Protein 5XTU (pdb70)

Structure (mmCIF, N/CA/C/O backbone):
data_5XTU
#
_entry.id   5XTU
#
_cell.length_a   49.182
_cell.length_b   66.461
_cell.length_c   105.468
_cell.angle_alpha   90.000
_cell.angle_beta   90.000
_cell.angle_gamma   90.000
#
_symmetry.space_group_name_H-M   'P 21 21 21'
#
loop_
_entity.id
_entity.type
_entity.pdbx_description
1 polymer 'GDSL-family esterase'
2 non-polymer DI(HYDROXYETHYL)ETHER
3 non-polymer 'CHLORIDE ION'
4 non-polymer 'CACODYLATE ION'
5 non-polymer 'CALCIUM ION'
6 non-polymer 1,2-ETHANEDIOL
7 non-polymer 'PHOSPHATE ION'
8 water water
#
loop_
_atom_site.group_PDB
_atom_site.id
_atom_site.type_symbol
_atom_site.label_atom_id
_atom_site.label_alt_id
_atom_site.label_comp_id
_atom_site.label_asym_id
_atom_site.label_entity_id
_atom_site.label_seq_id
_atom_site.pdbx_PDB_ins_code
_atom_site.Cartn_x
_atom_site.Cartn_y
_atom_site.Cartn_z
_atom_site.occupancy
_atom_site.B_iso_or_equiv
_atom_site.auth_seq_id
_atom_site.auth_comp_id
_atom_site.auth_asym_id
_atom_site.auth_atom_id
_atom_site.pdbx_PDB_model_num
ATOM 1 N N . ALA A 1 33 ? 29.589 51.785 17.881 1.00 46.71 1 ALA A N 1
ATOM 2 C CA . ALA A 1 33 ? 28.468 50.876 17.437 1.00 45.27 1 ALA A CA 1
ATOM 3 C C . ALA A 1 33 ? 27.137 51.682 17.406 1.00 37.87 1 ALA A C 1
ATOM 4 O O . ALA A 1 33 ? 26.842 52.492 18.306 1.00 40.10 1 ALA A O 1
ATOM 6 N N . GLU A 1 34 ? 26.343 51.501 16.357 1.00 26.25 2 GLU A N 1
ATOM 7 C CA . GLU A 1 34 ? 25.058 52.158 16.284 1.00 28.09 2 GLU A CA 1
ATOM 8 C C . GLU A 1 34 ? 24.027 51.221 16.935 1.00 17.76 2 GLU A C 1
ATOM 9 O O . GLU A 1 34 ? 22.968 51.665 17.304 1.00 20.40 2 GLU A O 1
ATOM 15 N N . PHE A 1 35 ? 24.425 49.950 17.087 1.00 15.45 3 PHE A N 1
ATOM 16 C CA . PHE A 1 35 ? 23.520 48.964 17.767 1.00 11.67 3 PHE A CA 1
ATOM 17 C C . PHE A 1 35 ? 24.321 47.939 18.539 1.00 11.41 3 PHE A C 1
ATOM 18 O O . PHE A 1 35 ? 25.467 47.613 18.153 1.00 13.83 3 PHE A O 1
ATOM 26 N N . ASP A 1 36 ? 23.768 47.344 19.560 1.00 10.71 4 ASP A N 1
ATOM 27 C CA . ASP A 1 36 ? 24.450 46.351 20.318 1.00 12.62 4 ASP A CA 1
ATOM 28 C C . ASP A 1 36 ? 23.778 45.011 20.373 1.00 12.38 4 ASP A C 1
ATOM 29 O O . ASP A 1 36 ? 24.276 44.088 20.987 1.00 13.73 4 ASP A O 1
ATOM 34 N N . ARG A 1 37 ? 22.609 44.900 19.713 1.00 10.97 5 ARG A N 1
ATOM 35 C CA . ARG A 1 37 ? 21.857 43.671 19.743 1.00 10.63 5 ARG A CA 1
ATOM 36 C C . ARG A 1 37 ? 21.000 43.591 18.471 1.00 9.28 5 ARG A C 1
ATOM 37 O O . ARG A 1 37 ? 20.755 44.630 17.833 1.00 8.97 5 ARG A O 1
ATOM 45 N N . ILE A 1 38 ? 20.528 42.366 18.169 1.00 7.68 6 ILE A N 1
ATOM 46 C CA . ILE A 1 38 ? 19.743 42.161 16.945 1.00 7.09 6 ILE A CA 1
ATOM 47 C C . ILE A 1 38 ? 18.437 41.505 17.359 1.00 6.66 6 ILE A C 1
ATOM 48 O O . ILE A 1 38 ? 18.424 40.568 18.201 1.00 7.49 6 ILE A O 1
ATOM 53 N N . THR A 1 39 ? 17.345 41.928 16.764 1.00 5.68 7 THR A N 1
ATOM 54 C CA . THR A 1 39 ? 15.996 41.344 16.973 1.00 6.25 7 THR A CA 1
ATOM 55 C C . THR A 1 39 ? 15.616 40.802 15.647 1.00 5.82 7 THR A C 1
ATOM 56 O O . THR A 1 39 ? 15.783 41.487 14.610 1.00 7.02 7 THR A O 1
ATOM 60 N N . ASN A 1 40 ? 15.022 39.585 15.577 1.00 5.38 8 ASN A N 1
ATOM 61 C CA . ASN A 1 40 ? 14.613 38.996 14.293 1.00 4.71 8 ASN A CA 1
ATOM 62 C C . ASN A 1 40 ? 13.147 38.711 14.216 1.00 4.96 8 ASN A C 1
ATOM 63 O O . ASN A 1 40 ? 12.585 38.157 15.222 1.00 5.87 8 ASN A O 1
ATOM 68 N N . PHE A 1 41 ? 12.520 38.951 13.103 1.00 4.09 9 PHE A N 1
ATOM 69 C CA . PHE A 1 41 ? 11.135 38.603 12.826 1.00 4.78 9 PHE A CA 1
ATOM 70 C C . PHE A 1 41 ? 11.063 37.867 11.523 1.00 4.69 9 PHE A C 1
ATOM 71 O O . PHE A 1 41 ? 11.820 38.182 10.571 1.00 4.85 9 PHE A O 1
ATOM 79 N N . GLY A 1 42 ? 10.164 36.897 11.416 1.00 4.88 10 GLY A N 1
ATOM 80 C CA . GLY A 1 42 ? 9.976 36.171 10.171 1.00 5.10 10 GLY A CA 1
ATOM 81 C C . GLY A 1 42 ? 9.549 34.751 10.286 1.00 4.72 10 GLY A C 1
ATOM 82 O O . GLY A 1 42 ? 8.775 34.367 11.163 1.00 5.00 10 GLY A O 1
ATOM 83 N N . ASP A 1 43 ? 10.069 33.910 9.381 1.00 4.28 11 ASP A N 1
ATOM 84 C CA . ASP A 1 43 ? 9.546 32.581 9.058 1.00 4.48 11 ASP A CA 1
ATOM 85 C C . ASP A 1 43 ? 10.649 31.574 9.215 1.00 4.24 11 ASP A C 1
ATOM 86 O O . ASP A 1 43 ? 11.620 31.725 9.938 1.00 3.74 11 ASP A O 1
ATOM 91 N N . SER A 1 44 ? 10.476 30.406 8.585 1.00 5.42 12 SER A N 1
ATOM 92 C CA . SER A 1 44 ? 11.473 29.293 8.653 1.00 5.30 12 SER A CA 1
ATOM 93 C C . SER A 1 44 ? 12.853 29.656 8.153 1.00 5.23 12 SER A C 1
ATOM 94 O O . SER A 1 44 ? 13.768 28.956 8.475 1.00 5.44 12 SER A O 1
ATOM 97 N N . LEU A 1 45 ? 12.972 30.743 7.369 1.00 4.43 13 LEU A N 1
ATOM 98 C CA . LEU A 1 45 ? 14.337 31.134 6.955 1.00 5.05 13 LEU A CA 1
ATOM 99 C C . LEU A 1 45 ? 15.086 31.674 8.132 1.00 5.34 13 LEU A C 1
ATOM 100 O O . LEU A 1 45 ? 16.294 31.673 8.111 1.00 6.04 13 LEU A O 1
ATOM 105 N N . SER A 1 46 ? 14.378 32.247 9.122 1.00 4.20 14 SER A N 1
ATOM 106 C CA . SER A 1 46 ? 14.969 32.900 10.290 1.00 4.39 14 SER A CA 1
ATOM 107 C C . SER A 1 46 ? 14.861 32.185 11.590 1.00 3.90 14 SER A C 1
ATOM 108 O O . SER A 1 46 ? 15.625 32.469 12.518 1.00 4.56 14 SER A O 1
ATOM 111 N N . ASP A 1 47 ? 13.875 31.276 11.704 1.00 4.56 15 ASP A N 1
ATOM 112 C CA . ASP A 1 47 ? 13.529 30.623 13.034 1.00 4.88 15 ASP A CA 1
ATOM 113 C C . ASP A 1 47 ? 14.637 29.738 13.509 1.00 4.73 15 ASP A C 1
ATOM 114 O O . ASP A 1 47 ? 15.251 28.928 12.741 1.00 5.64 15 ASP A O 1
ATOM 119 N N . ILE A 1 48 ? 14.972 29.866 14.790 1.00 4.96 16 ILE A N 1
ATOM 120 C CA . ILE A 1 48 ? 15.965 29.021 15.423 1.00 5.61 16 ILE A CA 1
ATOM 121 C C . ILE A 1 48 ? 15.359 27.947 16.330 1.00 6.53 16 ILE A C 1
ATOM 122 O O . ILE A 1 48 ? 16.096 27.240 17.023 1.00 7.99 16 ILE A O 1
ATOM 127 N N . GLY A 1 49 ? 14.058 27.708 16.230 1.00 5.91 17 GLY A N 1
ATOM 128 C CA . GLY A 1 49 ? 13.425 26.603 16.887 1.00 6.66 17 GLY A CA 1
ATOM 129 C C . GLY A 1 49 ? 12.049 26.803 17.439 1.00 6.68 17 GLY A C 1
ATOM 130 O O . GLY A 1 49 ? 11.586 25.874 18.142 1.00 7.18 17 GLY A O 1
ATOM 131 N N . ASN A 1 50 ? 11.376 27.928 17.255 1.00 6.71 18 ASN A N 1
ATOM 132 C CA . ASN A 1 50 ? 10.024 28.133 17.775 1.00 6.30 18 ASN A CA 1
ATOM 133 C C . ASN A 1 50 ? 9.044 27.124 17.274 1.00 7.25 18 ASN A C 1
ATOM 134 O O . ASN A 1 50 ? 8.304 26.485 18.037 1.00 7.53 18 ASN A O 1
ATOM 139 N N . LYS A 1 51 ? 8.942 26.887 15.972 1.00 5.88 19 LYS A N 1
ATOM 140 C CA . LYS A 1 51 ? 7.970 25.959 15.455 1.00 6.48 19 LYS A CA 1
ATOM 141 C C . LYS A 1 51 ? 8.213 24.587 16.000 1.00 7.17 19 LYS A C 1
ATOM 142 O O . LYS A 1 51 ? 7.303 23.811 16.435 1.00 8.08 19 LYS A O 1
ATOM 148 N N . HIS A 1 52 ? 9.491 24.165 15.961 1.00 6.35 20 HIS A N 1
ATOM 149 C CA . HIS A 1 52 ? 9.896 22.867 16.505 1.00 6.73 20 HIS A CA 1
ATOM 150 C C . HIS A 1 52 ? 9.435 22.761 17.977 1.00 7.19 20 HIS A C 1
ATOM 151 O O . HIS A 1 52 ? 8.820 21.772 18.406 1.00 8.07 20 HIS A O 1
ATOM 158 N N . MET A 1 53 ? 9.916 23.666 18.824 1.00 6.86 21 MET A N 1
ATOM 159 C CA . MET A 1 53 ? 9.722 23.531 20.291 1.00 7.63 21 MET A CA 1
ATOM 160 C C . MET A 1 53 ? 8.271 23.711 20.681 1.00 7.78 21 MET A C 1
ATOM 161 O O . MET A 1 53 ? 7.856 22.945 21.624 1.00 9.23 21 MET A O 1
ATOM 166 N N . ILE A 1 54 ? 7.487 24.449 20.001 1.00 7.05 22 ILE A N 1
ATOM 167 C CA . ILE A 1 54 ? 6.083 24.560 20.345 1.00 7.57 22 ILE A CA 1
ATOM 168 C C . ILE A 1 54 ? 5.402 23.240 19.937 1.00 8.31 22 ILE A C 1
ATOM 169 O O . ILE A 1 54 ? 4.631 22.707 20.786 1.00 8.55 22 ILE A O 1
ATOM 174 N N . THR A 1 55 ? 5.740 22.576 18.856 1.00 7.07 23 THR A N 1
ATOM 175 C CA . THR A 1 55 ? 5.119 21.275 18.533 1.00 7.79 23 THR A CA 1
ATOM 176 C C . THR A 1 55 ? 5.635 20.220 19.485 1.00 7.27 23 THR A C 1
ATOM 177 O O . THR A 1 55 ? 4.837 19.366 19.908 1.00 8.01 23 THR A O 1
ATOM 181 N N . VAL A 1 56 ? 6.873 20.169 19.883 1.00 7.43 24 VAL A N 1
ATOM 182 C CA . VAL A 1 56 ? 7.356 19.220 20.940 1.00 8.19 24 VAL A CA 1
ATOM 183 C C . VAL A 1 56 ? 6.530 19.420 22.213 1.00 8.98 24 VAL A C 1
ATOM 184 O O . VAL A 1 56 ? 6.070 18.409 22.787 1.00 8.85 24 VAL A O 1
ATOM 188 N N . ASP A 1 57 ? 6.384 20.633 22.671 1.00 7.75 25 ASP A N 1
ATOM 189 C CA . ASP A 1 57 ? 5.738 20.866 23.950 1.00 9.30 25 ASP A CA 1
ATOM 190 C C . ASP A 1 57 ? 4.226 20.552 23.841 1.00 8.76 25 ASP A C 1
ATOM 191 O O . ASP A 1 57 ? 3.654 19.987 24.790 1.00 9.44 25 ASP A O 1
ATOM 196 N N . MET A 1 58 ? 3.559 20.854 22.720 1.00 7.06 26 MET A N 1
ATOM 197 C CA . MET A 1 58 ? 2.164 20.477 22.526 1.00 7.37 26 MET A CA 1
ATOM 198 C C . MET A 1 58 ? 2.006 19.008 22.421 1.00 7.74 26 MET A C 1
ATOM 199 O O . MET A 1 58 ? 1.034 18.396 22.957 1.00 7.86 26 MET A O 1
ATOM 204 N N . ASN A 1 59 ? 2.943 18.289 21.797 1.00 7.95 27 ASN A N 1
ATOM 205 C CA . ASN A 1 59 ? 2.883 16.818 21.778 1.00 7.92 27 ASN A CA 1
ATOM 206 C C . ASN A 1 59 ? 3.007 16.300 23.210 1.00 9.17 27 ASN A C 1
ATOM 207 O O . ASN A 1 59 ? 2.229 15.400 23.527 1.00 9.31 27 ASN A O 1
ATOM 212 N N . GLN A 1 60 ? 3.847 16.828 24.044 1.00 9.07 28 GLN A N 1
ATOM 213 C CA . GLN A 1 60 ? 4.004 16.312 25.409 1.00 10.44 28 GLN A CA 1
ATOM 214 C C . GLN A 1 60 ? 2.687 16.618 26.092 1.00 11.01 28 GLN A C 1
ATOM 215 O O . GLN A 1 60 ? 2.167 15.706 26.823 1.00 11.52 28 GLN A O 1
ATOM 221 N N . ALA A 1 61 ? 2.117 17.787 25.946 1.00 8.74 29 ALA A N 1
ATOM 222 C CA . ALA A 1 61 ? 0.913 18.174 26.714 1.00 10.22 29 ALA A CA 1
ATOM 223 C C . ALA A 1 61 ? -0.285 17.409 26.364 1.00 10.44 29 ALA A C 1
ATOM 224 O O . ALA A 1 61 ? -1.191 17.313 27.184 1.00 13.20 29 ALA A O 1
ATOM 226 N N . THR A 1 62 ? -0.354 16.846 25.187 1.00 8.17 30 THR A N 1
ATOM 227 C CA . THR A 1 62 ? -1.499 16.078 24.680 1.00 8.09 30 THR A CA 1
ATOM 228 C C . THR A 1 62 ? -1.136 14.570 24.770 1.00 7.98 30 THR A C 1
ATOM 229 O O . THR A 1 62 ? -1.898 13.777 24.188 1.00 8.56 30 THR A O 1
ATOM 233 N N . SER A 1 63 ? -0.029 14.207 25.373 1.00 8.13 31 SER A N 1
ATOM 234 C CA . SER A 1 63 ? 0.360 12.801 25.488 1.00 9.11 31 SER A CA 1
ATOM 235 C C . SER A 1 63 ? 0.464 12.122 24.146 1.00 9.48 31 SER A C 1
ATOM 236 O O . SER A 1 63 ? -0.096 11.022 23.900 1.00 11.44 31 SER A O 1
ATOM 239 N N . GLY A 1 64 ? 1.141 12.787 23.182 1.00 8.44 32 GLY A N 1
ATOM 240 C CA . GLY A 1 64 ? 1.502 12.169 21.918 1.00 9.87 32 GLY A CA 1
ATOM 241 C C . GLY A 1 64 ? 0.664 12.462 20.744 1.00 9.48 32 GLY A C 1
ATOM 242 O O . GLY A 1 64 ? 0.732 11.624 19.785 1.00 12.04 32 GLY A O 1
ATOM 243 N N . LYS A 1 65 ? -0.160 13.531 20.712 1.00 7.19 33 LYS A N 1
ATOM 244 C CA . LYS A 1 65 ? -1.142 13.686 19.728 1.00 7.38 33 LYS A CA 1
ATOM 245 C C . LYS A 1 65 ? -0.931 14.864 18.791 1.00 7.75 33 LYS A C 1
ATOM 246 O O . LYS A 1 65 ? -1.862 15.276 18.097 1.00 8.05 33 LYS A O 1
ATOM 252 N N . ILE A 1 66 ? 0.321 15.370 18.810 1.00 8.19 34 ILE A N 1
ATOM 253 C CA . ILE A 1 66 ? 0.665 16.504 17.887 1.00 8.26 34 ILE A CA 1
ATOM 254 C C . ILE A 1 66 ? 1.906 16.128 17.112 1.00 8.34 34 ILE A C 1
ATOM 255 O O . ILE A 1 66 ? 2.910 15.683 17.618 1.00 9.48 34 ILE A O 1
ATOM 260 N N . GLY A 1 67 ? 1.839 16.404 15.810 1.00 8.78 35 GLY A N 1
ATOM 261 C CA . GLY A 1 67 ? 3.021 16.142 14.945 1.00 8.52 35 GLY A CA 1
ATOM 262 C C . GLY A 1 67 ? 4.126 17.137 15.176 1.00 8.89 35 GLY A C 1
ATOM 263 O O . GLY A 1 67 ? 3.913 18.299 15.382 1.00 9.73 35 GLY A O 1
ATOM 264 N N . ILE A 1 68 ? 5.327 16.638 15.189 1.00 9.57 36 ILE A N 1
ATOM 265 C CA . ILE A 1 68 ? 6.494 17.465 15.473 1.00 10.69 36 ILE A CA 1
ATOM 266 C C . ILE A 1 68 ? 7.072 18.024 14.205 1.00 10.55 36 ILE A C 1
ATOM 267 O O . ILE A 1 68 ? 7.156 17.320 13.230 1.00 14.66 36 ILE A O 1
ATOM 272 N N . ARG A 1 69 ? 7.296 19.329 14.123 1.00 7.72 37 ARG A N 1
ATOM 273 C CA . ARG A 1 69 ? 7.890 19.956 12.947 1.00 9.69 37 ARG A CA 1
ATOM 274 C C . ARG A 1 69 ? 9.336 20.165 13.174 1.00 8.18 37 ARG A C 1
ATOM 275 O O . ARG A 1 69 ? 9.834 20.323 14.279 1.00 7.89 37 ARG A O 1
ATOM 283 N N . ALA A 1 70 ? 10.068 20.146 12.043 1.00 7.99 38 ALA A N 1
ATOM 284 C CA . ALA A 1 70 ? 11.495 20.269 12.091 1.00 7.88 38 ALA A CA 1
ATOM 285 C C . ALA A 1 70 ? 12.196 19.250 12.944 1.00 7.46 38 ALA A C 1
ATOM 286 O O . ALA A 1 70 ? 13.077 19.542 13.693 1.00 7.84 38 ALA A O 1
ATOM 288 N N . ASP A 1 71 ? 11.748 17.995 12.841 1.00 9.17 39 ASP A N 1
ATOM 289 C CA . ASP A 1 71 ? 12.327 16.871 13.503 1.00 10.20 39 ASP A CA 1
ATOM 290 C C . ASP A 1 71 ? 13.594 16.448 12.813 1.00 10.26 39 ASP A C 1
ATOM 291 O O . ASP A 1 71 ? 13.930 16.953 11.722 1.00 9.72 39 ASP A O 1
ATOM 296 N N . LYS A 1 72 ? 14.364 15.573 13.412 1.00 11.66 40 LYS A N 1
ATOM 297 C CA . LYS A 1 72 ? 15.533 15.012 12.753 1.00 12.01 40 LYS A CA 1
ATOM 298 C C . LYS A 1 72 ? 15.128 14.454 11.430 1.00 10.58 40 LYS A C 1
ATOM 299 O O . LYS A 1 72 ? 14.027 13.939 11.247 1.00 11.79 40 LYS A O 1
ATOM 305 N N . PRO A 1 73 ? 15.964 14.637 10.373 1.00 10.12 41 PRO A N 1
ATOM 306 C CA . PRO A 1 73 ? 17.355 15.063 10.387 1.00 9.87 41 PRO A CA 1
ATOM 307 C C . PRO A 1 73 ? 17.614 16.554 10.239 1.00 8.24 41 PRO A C 1
ATOM 308 O O . PRO A 1 73 ? 18.754 17.003 10.165 1.00 9.55 41 PRO A O 1
ATOM 312 N N . ASN A 1 74 ? 16.541 17.362 10.362 1.00 7.87 42 ASN A N 1
ATOM 313 C CA . ASN A 1 74 ? 16.740 18.797 10.535 1.00 7.35 42 ASN A CA 1
ATOM 314 C C . ASN A 1 74 ? 17.523 19.060 11.768 1.00 7.19 42 ASN A C 1
ATOM 315 O O . ASN A 1 74 ? 17.414 18.297 12.769 1.00 8.35 42 ASN A O 1
ATOM 320 N N . PHE A 1 75 ? 18.363 20.076 11.752 1.00 7.28 43 PHE A N 1
ATOM 321 C CA . PHE A 1 75 ? 19.275 20.353 12.808 1.00 7.79 43 PHE A CA 1
ATOM 322 C C . PHE A 1 75 ? 18.688 21.160 13.935 1.00 7.68 43 PHE A C 1
ATOM 323 O O . PHE A 1 75 ? 18.343 22.335 13.776 1.00 6.56 43 PHE A O 1
ATOM 331 N N A ASP A 1 76 ? 18.511 20.527 15.095 0.70 8.15 44 ASP A N 1
ATOM 332 N N B ASP A 1 76 ? 18.582 20.589 15.142 0.30 7.61 44 ASP A N 1
ATOM 333 C CA A ASP A 1 76 ? 18.193 21.182 16.293 0.70 8.54 44 ASP A CA 1
ATOM 334 C CA B ASP A 1 76 ? 18.176 21.307 16.359 0.30 7.69 44 ASP A CA 1
ATOM 335 C C A ASP A 1 76 ? 17.013 22.124 16.161 0.70 7.29 44 ASP A C 1
ATOM 336 C C B ASP A 1 76 ? 16.951 22.181 16.198 0.30 7.21 44 ASP A C 1
ATOM 337 O O A ASP A 1 76 ? 17.040 23.254 16.642 0.70 7.53 44 ASP A O 1
ATOM 338 O O B ASP A 1 76 ? 16.867 23.317 16.715 0.30 7.24 44 ASP A O 1
ATOM 347 N N . GLY A 1 77 ? 15.967 21.664 15.484 1.00 7.15 45 GLY A N 1
ATOM 348 C CA . GLY A 1 77 ? 14.730 22.433 15.341 1.00 7.32 45 GLY A CA 1
ATOM 349 C C . GLY A 1 77 ? 14.747 23.519 14.302 1.00 7.01 45 GLY A C 1
ATOM 350 O O . GLY A 1 77 ? 13.773 24.238 14.115 1.00 7.52 45 GLY A O 1
ATOM 351 N N . ARG A 1 78 ? 15.861 23.748 13.624 1.00 6.68 46 ARG A N 1
ATOM 352 C CA . ARG A 1 78 ? 15.921 24.630 12.438 1.00 5.54 46 ARG A CA 1
ATOM 353 C C . ARG A 1 78 ? 15.439 23.870 11.202 1.00 5.41 46 ARG A C 1
ATOM 354 O O . ARG A 1 78 ? 15.640 22.672 11.092 1.00 6.43 46 ARG A O 1
ATOM 362 N N . PHE A 1 79 ? 14.845 24.606 10.264 1.00 5.25 47 PHE A N 1
ATOM 363 C CA . PHE A 1 79 ? 14.503 24.092 8.959 1.00 5.43 47 PHE A CA 1
ATOM 364 C C . PHE A 1 79 ? 15.723 24.112 8.030 1.00 4.94 47 PHE A C 1
ATOM 365 O O . PHE A 1 79 ? 15.753 24.783 6.978 1.00 5.36 47 PHE A O 1
ATOM 373 N N . SER A 1 80 ? 16.746 23.351 8.412 1.00 5.02 48 SER A N 1
ATOM 374 C CA . SER A 1 80 ? 18.010 23.287 7.727 1.00 4.91 48 SER A CA 1
ATOM 375 C C . SER A 1 80 ? 18.817 22.201 8.304 1.00 5.49 48 SER A C 1
ATOM 376 O O . SER A 1 80 ? 18.432 21.523 9.272 1.00 6.35 48 SER A O 1
ATOM 379 N N . ASN A 1 81 ? 20.030 21.996 7.801 1.00 5.52 49 ASN A N 1
ATOM 380 C CA . ASN A 1 81 ? 21.033 21.040 8.343 1.00 5.55 49 ASN A CA 1
ATOM 381 C C . ASN A 1 81 ? 22.051 21.661 9.215 1.00 5.48 49 ASN A C 1
ATOM 382 O O . ASN A 1 81 ? 23.014 21.010 9.573 1.00 8.09 49 ASN A O 1
ATOM 387 N N . GLY A 1 82 ? 21.858 22.897 9.640 1.00 5.93 50 GLY A N 1
ATOM 388 C CA . GLY A 1 82 ? 22.758 23.604 10.524 1.00 5.90 50 GLY A CA 1
ATOM 389 C C . GLY A 1 82 ? 22.128 24.933 10.910 1.00 5.93 50 GLY A C 1
ATOM 390 O O . GLY A 1 82 ? 20.953 25.174 10.624 1.00 5.71 50 GLY A O 1
ATOM 391 N N . PRO A 1 83 ? 22.916 25.817 11.468 1.00 6.21 51 PRO A N 1
ATOM 392 C CA . PRO A 1 83 ? 22.441 27.145 11.822 1.00 5.85 51 PRO A CA 1
ATOM 393 C C . PRO A 1 83 ? 21.842 27.841 10.603 1.00 5.31 51 PRO A C 1
ATOM 394 O O . PRO A 1 83 ? 22.233 27.654 9.439 1.00 5.44 51 PRO A O 1
ATOM 398 N N . VAL A 1 84 ? 20.902 28.731 10.913 1.00 5.26 52 VAL A N 1
ATOM 399 C CA . VAL A 1 84 ? 20.299 29.577 9.896 1.00 4.99 52 VAL A CA 1
ATOM 400 C C . VAL A 1 84 ? 20.915 30.951 9.833 1.00 4.31 52 VAL A C 1
ATOM 401 O O . VAL A 1 84 ? 21.735 31.352 10.652 1.00 5.29 52 VAL A O 1
ATOM 405 N N . TRP A 1 85 ? 20.471 31.787 8.874 1.00 4.26 53 TRP A N 1
ATOM 406 C CA . TRP A 1 85 ? 21.265 32.997 8.563 1.00 4.45 53 TRP A CA 1
ATOM 407 C C . TRP A 1 85 ? 21.277 33.969 9.701 1.00 4.73 53 TRP A C 1
ATOM 408 O O . TRP A 1 85 ? 22.210 34.744 9.836 1.00 5.14 53 TRP A O 1
ATOM 419 N N . THR A 1 86 ? 20.210 34.007 10.504 1.00 4.53 54 THR A N 1
ATOM 420 C CA . THR A 1 86 ? 20.169 34.957 11.685 1.00 5.43 54 THR A CA 1
ATOM 421 C C . THR A 1 86 ? 21.227 34.577 12.669 1.00 6.02 54 THR A C 1
ATOM 422 O O . THR A 1 86 ? 21.693 35.467 13.409 1.00 6.00 54 THR A O 1
ATOM 426 N N . GLU A 1 87 ? 21.676 33.328 12.750 1.00 5.55 55 GLU A N 1
ATOM 427 C CA . GLU A 1 87 ? 22.729 32.941 13.695 1.00 5.85 55 GLU A CA 1
ATOM 428 C C . GLU A 1 87 ? 24.071 33.394 13.118 1.00 5.53 55 GLU A C 1
ATOM 429 O O . GLU A 1 87 ? 24.862 34.009 13.800 1.00 6.73 55 GLU A O 1
ATOM 435 N N . TYR A 1 88 ? 24.317 33.083 11.853 1.00 5.54 56 TYR A N 1
ATOM 436 C CA . TYR A 1 88 ? 25.564 33.535 11.241 1.00 5.76 56 TYR A CA 1
ATOM 437 C C . TYR A 1 88 ? 25.639 35.033 11.244 1.00 5.51 56 TYR A C 1
ATOM 438 O O . TYR A 1 88 ? 26.775 35.598 11.354 1.00 6.87 56 TYR A O 1
ATOM 447 N N . LEU A 1 89 ? 24.528 35.719 11.082 1.00 5.59 57 LEU A N 1
ATOM 448 C CA . LEU A 1 89 ? 24.508 37.195 11.017 1.00 5.93 57 LEU A CA 1
ATOM 449 C C . LEU A 1 89 ? 25.050 37.772 12.279 1.00 6.72 57 LEU A C 1
ATOM 450 O O . LEU A 1 89 ? 25.893 38.713 12.239 1.00 7.02 57 LEU A O 1
ATOM 455 N N . ALA A 1 90 ? 24.633 37.247 13.426 1.00 6.79 58 ALA A N 1
ATOM 456 C CA . ALA A 1 90 ? 25.103 37.790 14.721 1.00 7.00 58 ALA A CA 1
ATOM 457 C C . ALA A 1 90 ? 26.608 37.559 14.828 1.00 8.06 58 ALA A C 1
ATOM 458 O O . ALA A 1 90 ? 27.324 38.433 15.304 1.00 8.58 58 ALA A O 1
ATOM 460 N N . GLY A 1 91 ? 27.132 36.445 14.372 1.00 7.99 59 GLY A N 1
ATOM 461 C CA . GLY A 1 91 ? 28.585 36.233 14.391 1.00 8.32 59 GLY A CA 1
ATOM 462 C C . GLY A 1 91 ? 29.292 37.211 13.533 1.00 8.74 59 GLY A C 1
ATOM 463 O O . GLY A 1 91 ? 30.307 37.822 13.937 1.00 10.56 59 GLY A O 1
ATOM 464 N N . PHE A 1 92 ? 28.832 37.415 12.303 1.00 7.68 60 PHE A N 1
ATOM 465 C CA . PHE A 1 92 ? 29.515 38.337 11.414 1.00 8.29 60 PHE A CA 1
ATOM 466 C C . PHE A 1 92 ? 29.444 39.778 11.851 1.00 9.79 60 PHE A C 1
ATOM 467 O O . PHE A 1 92 ? 30.371 40.576 11.463 1.00 12.41 60 PHE A O 1
ATOM 475 N N . LEU A 1 93 ? 28.437 40.165 12.602 1.00 8.67 61 LEU A N 1
ATOM 476 C CA . LEU A 1 93 ? 28.345 41.523 13.139 1.00 8.81 61 LEU A CA 1
ATOM 477 C C . LEU A 1 93 ? 28.867 41.629 14.552 1.00 10.22 61 LEU A C 1
ATOM 478 O O . LEU A 1 93 ? 28.779 42.733 15.123 1.00 10.68 61 LEU A O 1
ATOM 483 N N . ALA A 1 94 ? 29.316 40.533 15.169 1.00 9.38 62 ALA A N 1
ATOM 484 C CA . ALA A 1 94 ? 29.843 40.481 16.515 1.00 11.33 62 ALA A CA 1
ATOM 485 C C . ALA A 1 94 ? 28.850 41.026 17.475 1.00 11.14 62 ALA A C 1
ATOM 486 O O . ALA A 1 94 ? 29.124 41.805 18.405 1.00 13.09 62 ALA A O 1
ATOM 488 N N . LYS A 1 95 ? 27.639 40.503 17.424 1.00 9.98 63 LYS A N 1
ATOM 489 C CA . LYS A 1 95 ? 26.590 40.773 18.371 1.00 9.71 63 LYS A CA 1
ATOM 490 C C . LYS A 1 95 ? 26.121 39.482 19.048 1.00 9.44 63 LYS A C 1
ATOM 491 O O . LYS A 1 95 ? 26.375 38.394 18.537 1.00 10.10 63 LYS A O 1
ATOM 497 N N . PRO A 1 96 ? 25.411 39.577 20.141 1.00 9.24 64 PRO A N 1
ATOM 498 C CA . PRO A 1 96 ? 24.971 38.348 20.764 1.00 9.44 64 PRO A CA 1
ATOM 499 C C . PRO A 1 96 ? 24.131 37.431 19.871 1.00 9.63 64 PRO A C 1
ATOM 500 O O . PRO A 1 96 ? 23.295 37.891 19.085 1.00 8.78 64 PRO A O 1
ATOM 504 N N . ALA A 1 97 ? 24.321 36.162 20.015 1.00 9.03 65 ALA A N 1
ATOM 505 C CA . ALA A 1 97 ? 23.561 35.136 19.296 1.00 8.83 65 ALA A CA 1
ATOM 506 C C . ALA A 1 97 ? 22.134 35.298 19.541 1.00 8.61 65 ALA A C 1
ATOM 507 O O . ALA A 1 97 ? 21.680 35.684 20.625 1.00 9.04 65 ALA A O 1
ATOM 509 N N . PRO A 1 98 ? 21.283 34.933 18.587 1.00 8.16 66 PRO A N 1
ATOM 510 C CA . PRO A 1 98 ? 19.806 34.992 18.793 1.00 7.78 66 PRO A CA 1
ATOM 511 C C . PRO A 1 98 ? 19.359 34.063 19.877 1.00 8.56 66 PRO A C 1
ATOM 512 O O . PRO A 1 98 ? 19.860 32.954 19.992 1.00 9.49 66 PRO A O 1
ATOM 516 N N . VAL A 1 99 ? 18.305 34.472 20.574 1.00 9.18 67 VAL A N 1
ATOM 517 C CA . VAL A 1 99 ? 17.638 33.600 21.567 1.00 11.75 67 VAL A CA 1
ATOM 518 C C . VAL A 1 99 ? 16.198 33.531 21.198 1.00 9.07 67 VAL A C 1
ATOM 519 O O . VAL A 1 99 ? 15.601 34.613 20.881 1.00 8.12 67 VAL A O 1
ATOM 523 N N . ARG A 1 100 ? 15.523 32.380 21.188 1.00 10.65 68 ARG A N 1
ATOM 524 C CA . ARG A 1 100 ? 14.164 32.297 20.808 1.00 11.49 68 ARG A CA 1
ATOM 525 C C . ARG A 1 100 ? 13.236 33.088 21.585 1.00 10.19 68 ARG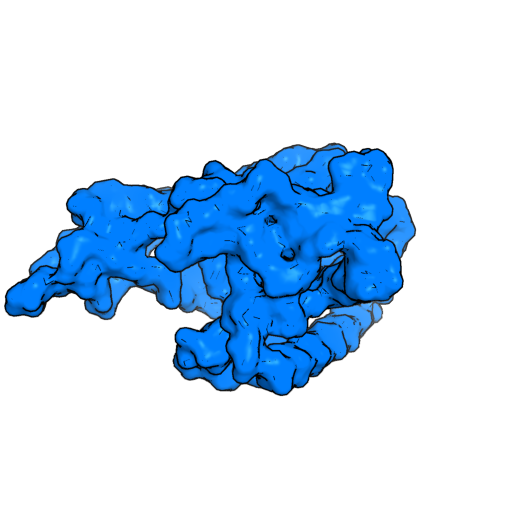 A C 1
ATOM 526 O O . ARG A 1 100 ? 13.378 33.104 22.898 1.00 15.00 68 ARG A O 1
ATOM 534 N N . GLY A 1 101 ? 12.334 33.788 21.033 1.00 10.79 69 GLY A N 1
ATOM 535 C CA . GLY A 1 101 ? 11.284 34.491 21.765 1.00 12.67 69 GLY A CA 1
ATOM 536 C C . GLY A 1 101 ? 9.923 34.207 21.247 1.00 12.70 69 GLY A C 1
ATOM 537 O O . GLY A 1 101 ? 9.724 33.989 20.077 1.00 11.77 69 GLY A O 1
ATOM 538 N N . HIS A 1 102 ? 8.898 34.243 22.161 1.00 12.79 70 HIS A N 1
ATOM 539 C CA . HIS A 1 102 ? 7.560 34.199 21.790 1.00 12.79 70 HIS A CA 1
ATOM 540 C C . HIS A 1 102 ? 6.680 34.733 23.001 1.00 12.43 70 HIS A C 1
ATOM 541 O O . HIS A 1 102 ? 7.205 34.854 24.067 1.00 13.96 70 HIS A O 1
ATOM 548 N N . GLY A 1 103 ? 5.435 34.938 22.673 1.00 12.92 71 GLY A N 1
ATOM 549 C CA . GLY A 1 103 ? 4.455 35.408 23.691 1.00 13.69 71 GLY A CA 1
ATOM 550 C C . GLY A 1 103 ? 3.826 34.246 24.396 1.00 13.83 71 GLY A C 1
ATOM 551 O O . GLY A 1 103 ? 4.203 33.048 24.281 1.00 14.16 71 GLY A O 1
ATOM 552 N N . GLU A 1 104 ? 2.954 34.636 25.325 1.00 13.28 72 GLU A N 1
ATOM 553 C CA . GLU A 1 104 ? 2.194 33.578 26.020 1.00 14.56 72 GLU A CA 1
ATOM 554 C C . GLU A 1 104 ? 1.300 32.831 25.069 1.00 11.25 72 GLU A C 1
ATOM 555 O O . GLU A 1 104 ? 0.693 33.402 24.203 1.00 15.72 72 GLU A O 1
ATOM 561 N N . ILE A 1 105 ? 1.262 31.487 25.246 1.00 12.34 73 ILE A N 1
ATOM 562 C CA . ILE A 1 105 ? 0.372 30.678 24.452 1.00 12.42 73 ILE A CA 1
ATOM 563 C C . ILE A 1 105 ? -0.718 30.096 25.370 1.00 10.56 73 ILE A C 1
ATOM 564 O O . ILE A 1 105 ? -0.336 29.584 26.415 1.00 12.64 73 ILE A O 1
ATOM 569 N N . ASP A 1 106 ? -1.943 30.186 24.942 1.00 12.64 74 ASP A N 1
ATOM 570 C CA . ASP A 1 106 ? -3.020 29.644 25.776 1.00 13.38 74 ASP A CA 1
ATOM 571 C C . ASP A 1 106 ? -4.114 29.201 24.851 1.00 13.73 74 ASP A C 1
ATOM 572 O O . ASP A 1 106 ? -4.680 30.005 24.130 1.00 14.55 74 ASP A O 1
ATOM 577 N N . SER A 1 107 ? -4.383 27.873 24.775 1.00 10.92 75 SER A N 1
ATOM 578 C CA . SER A 1 107 ? -5.362 27.381 23.838 1.00 11.44 75 SER A CA 1
ATOM 579 C C . SER A 1 107 ? -6.085 26.152 24.374 1.00 10.23 75 SER A C 1
ATOM 580 O O . SER A 1 107 ? -5.414 25.375 25.039 1.00 12.29 75 SER A O 1
ATOM 583 N N . GLN A 1 108 ? -7.335 26.001 23.987 1.00 10.73 76 GLN A N 1
ATOM 584 C CA . GLN A 1 108 ? -8.061 24.795 24.195 1.00 11.57 76 GLN A CA 1
ATOM 585 C C . GLN A 1 108 ? -7.897 23.916 22.930 1.00 9.67 76 GLN A C 1
ATOM 586 O O . GLN A 1 108 ? -8.514 24.131 21.895 1.00 10.72 76 GLN A O 1
ATOM 592 N N . VAL A 1 109 ? -7.095 22.878 23.095 1.00 9.32 77 VAL A N 1
ATOM 593 C CA . VAL A 1 109 ? -6.822 21.907 22.057 1.00 9.12 77 VAL A CA 1
ATOM 594 C C . VAL A 1 109 ? -7.970 20.913 21.947 1.00 9.70 77 VAL A C 1
ATOM 595 O O . VAL A 1 109 ? -8.223 20.241 22.979 1.00 12.39 77 VAL A O 1
ATOM 599 N N . VAL A 1 110 ? -8.715 20.882 20.911 1.00 8.87 78 VAL A N 1
ATOM 600 C CA . VAL A 1 110 ? -9.814 19.983 20.768 1.00 9.54 78 VAL A CA 1
ATOM 601 C C . VAL A 1 110 ? -9.541 19.021 19.693 1.00 9.69 78 VAL A C 1
ATOM 602 O O . VAL A 1 110 ? -9.392 19.425 18.497 1.00 10.63 78 VAL A O 1
ATOM 606 N N . LEU A 1 111 ? -9.432 17.746 20.003 1.00 10.27 79 LEU A N 1
ATOM 607 C CA . LEU A 1 111 ? -9.115 16.706 19.050 1.00 9.34 79 LEU A CA 1
ATOM 608 C C . LEU A 1 111 ? -10.292 15.770 18.921 1.00 12.02 79 LEU A C 1
ATOM 609 O O . LEU A 1 111 ? -11.152 15.698 19.849 1.00 13.49 79 LEU A O 1
ATOM 614 N N . LYS A 1 112 ? -10.373 15.012 17.847 1.00 11.97 80 LYS A N 1
ATOM 615 C CA . LYS A 1 112 ? -11.340 13.976 17.696 1.00 13.89 80 LYS A CA 1
ATOM 616 C C . LYS A 1 112 ? -10.667 12.694 17.469 1.00 15.42 80 LYS A C 1
ATOM 617 O O . LYS A 1 112 ? -9.696 12.596 16.698 1.00 15.49 80 LYS A O 1
ATOM 623 N N . ASP A 1 113 ? -11.119 11.635 18.177 1.00 20.86 81 ASP A N 1
ATOM 624 C CA . ASP A 1 113 ? -10.592 10.273 17.953 1.00 25.65 81 ASP A CA 1
ATOM 625 C C . ASP A 1 113 ? -11.218 9.658 16.690 1.00 27.94 81 ASP A C 1
ATOM 626 O O . ASP A 1 113 ? -12.060 10.244 15.996 1.00 25.88 81 ASP A O 1
ATOM 631 N N . GLN A 1 114 ? -10.842 8.398 16.481 1.00 37.96 82 GLN A N 1
ATOM 632 C CA . GLN A 1 114 ? -11.365 7.574 15.418 1.00 41.55 82 GLN A CA 1
ATOM 633 C C . GLN A 1 114 ? -12.884 7.591 15.347 1.00 44.30 82 GLN A C 1
ATOM 634 O O . GLN A 1 114 ? -13.452 7.942 14.319 1.00 37.24 82 GLN A O 1
ATOM 640 N N . ALA A 1 115 ? -13.519 7.330 16.487 1.00 37.94 83 ALA A N 1
ATOM 641 C CA . ALA A 1 115 ? -14.968 7.197 16.584 1.00 36.97 83 ALA A CA 1
ATOM 642 C C . ALA A 1 115 ? -15.720 8.514 16.586 1.00 40.46 83 ALA A C 1
ATOM 643 O O . ALA A 1 115 ? -16.932 8.499 16.837 1.00 45.21 83 ALA A O 1
ATOM 645 N N . GLY A 1 116 ? -15.023 9.652 16.348 1.00 29.15 84 GLY A N 1
ATOM 646 C CA . GLY A 1 116 ? -15.589 10.991 16.357 1.00 31.87 84 GLY A CA 1
ATOM 647 C C . GLY A 1 116 ? -15.711 11.659 17.739 1.00 28.67 84 GLY A C 1
ATOM 648 O O . GLY A 1 116 ? -16.245 12.756 17.810 1.00 31.15 84 GLY A O 1
ATOM 649 N N . LYS A 1 117 ? -15.223 10.995 18.809 1.00 28.28 85 LYS A N 1
ATOM 650 C CA . LYS A 1 117 ? -15.374 11.550 20.184 1.00 26.28 85 LYS A CA 1
ATOM 651 C C . LYS A 1 117 ? -14.364 12.640 20.402 1.00 20.18 85 LYS A C 1
ATOM 652 O O . LYS A 1 117 ? -13.205 12.491 19.983 1.00 21.98 85 LYS A O 1
ATOM 658 N N . GLN A 1 118 ? -14.752 13.728 20.987 1.00 18.91 86 GLN A N 1
ATOM 659 C CA . GLN A 1 118 ? -13.902 14.839 21.281 1.00 16.97 86 GLN A CA 1
ATOM 660 C C . GLN A 1 118 ? -13.094 14.581 22.535 1.00 15.09 86 GLN A C 1
ATOM 661 O O . GLN A 1 118 ? -13.593 14.016 23.556 1.00 17.42 86 GLN A O 1
ATOM 667 N N . ILE A 1 119 ? -11.854 14.932 22.501 1.00 12.67 87 ILE A N 1
ATOM 668 C CA . ILE A 1 119 ? -11.015 14.996 23.651 1.00 13.48 87 ILE A CA 1
ATOM 669 C C . ILE A 1 119 ? -10.376 16.352 23.670 1.00 12.12 87 ILE A C 1
ATOM 670 O O . ILE A 1 119 ? -10.137 17.004 22.600 1.00 14.90 87 ILE A O 1
ATOM 675 N N A THR A 1 120 ? -10.053 16.855 24.837 0.70 10.07 88 THR A N 1
ATOM 676 N N B THR A 1 120 ? -10.031 16.829 24.845 0.30 10.21 88 THR A N 1
ATOM 677 C CA A THR A 1 120 ? -9.582 18.214 24.980 0.70 10.30 88 THR A CA 1
ATOM 678 C CA B THR A 1 120 ? -9.516 18.170 24.964 0.30 9.38 88 THR A CA 1
ATOM 679 C C A THR A 1 120 ? -8.463 18.362 25.948 0.70 9.42 88 THR A C 1
ATOM 680 C C B THR A 1 120 ? -8.374 18.254 25.914 0.30 9.05 88 THR A C 1
ATOM 681 O O A THR A 1 120 ? -8.409 17.694 26.992 0.70 9.12 88 THR A O 1
ATOM 682 O O B THR A 1 120 ? -8.238 17.409 26.842 0.30 8.72 88 THR A O 1
ATOM 689 N N . TYR A 1 121 ? -7.488 19.226 25.659 1.00 8.50 89 TYR A N 1
ATOM 690 C CA . TYR A 1 121 ? -6.426 19.573 26.547 1.00 8.96 89 TYR A CA 1
ATOM 691 C C . TYR A 1 121 ? -6.264 21.057 26.637 1.00 10.93 89 TYR A C 1
ATOM 692 O O . TYR A 1 121 ? -6.259 21.744 25.550 1.00 10.16 89 TYR A O 1
ATOM 701 N N . HIS A 1 122 ? -6.121 21.645 27.802 1.00 11.55 90 HIS A N 1
ATOM 702 C CA . HIS A 1 122 ? -5.833 23.085 27.881 1.00 13.07 90 HIS A CA 1
ATOM 703 C C . HIS A 1 122 ? -4.343 23.259 27.821 1.00 13.46 90 HIS A C 1
ATOM 704 O O . HIS A 1 122 ? -3.595 22.906 28.693 1.00 14.85 90 HIS A O 1
ATOM 711 N N . TYR A 1 123 ? -3.852 23.799 26.688 1.00 11.59 91 TYR A N 1
ATOM 712 C CA . TYR A 1 123 ? -2.445 23.993 26.466 1.00 11.28 91 TYR A CA 1
ATOM 713 C C . TYR A 1 123 ? -2.080 25.422 26.932 1.00 9.35 91 TYR A C 1
ATOM 714 O O . TYR A 1 123 ? -2.735 26.377 26.545 1.00 10.59 91 TYR A O 1
ATOM 723 N N . HIS A 1 124 ? -1.003 25.490 27.684 1.00 11.39 92 HIS A N 1
ATOM 724 C CA . HIS A 1 124 ? -0.380 26.774 28.071 1.00 12.32 92 HIS A CA 1
ATOM 725 C C . HIS A 1 124 ? 1.098 26.698 28.065 1.00 11.88 92 HIS A C 1
ATOM 726 O O . HIS A 1 124 ? 1.740 25.728 28.514 1.00 14.43 92 HIS A O 1
ATOM 733 N N . HIS A 1 125 ? 1.676 27.853 27.608 1.00 12.25 93 HIS A N 1
ATOM 734 C CA . HIS A 1 125 ? 3.084 28.117 27.770 1.00 13.33 93 HIS A CA 1
ATOM 735 C C . HIS A 1 125 ? 3.283 29.576 28.050 1.00 11.47 93 HIS A C 1
ATOM 736 O O . HIS A 1 125 ? 2.721 30.433 27.490 1.00 12.73 93 HIS A O 1
ATOM 743 N N . ASN A 1 126 ? 4.099 29.806 29.074 1.00 15.78 94 ASN A N 1
ATOM 744 C CA . ASN A 1 126 ? 4.436 31.167 29.431 1.00 18.75 94 ASN A CA 1
ATOM 745 C C . ASN A 1 126 ? 5.212 31.862 28.286 1.00 17.18 94 ASN A C 1
ATOM 746 O O . ASN A 1 126 ? 5.835 31.189 27.439 1.00 16.80 94 ASN A O 1
ATOM 751 N N . ALA A 1 127 ? 5.138 33.162 28.295 1.00 16.44 95 ALA A N 1
ATOM 752 C CA . ALA A 1 127 ? 5.935 33.994 27.361 1.00 16.94 95 ALA A CA 1
ATOM 753 C C . ALA A 1 127 ? 7.382 33.657 27.541 1.00 18.93 95 ALA A C 1
ATOM 754 O O . ALA A 1 127 ? 7.927 33.264 28.580 1.00 17.81 95 ALA A O 1
ATOM 756 N N . LEU A 1 128 ? 8.092 33.712 26.412 1.00 16.93 96 LEU A N 1
ATOM 757 C CA . LEU A 1 128 ? 9.518 33.278 26.427 1.00 19.27 96 LEU A CA 1
ATOM 758 C C . LEU A 1 128 ? 10.317 34.487 25.996 1.00 22.26 96 LEU A C 1
ATOM 759 O O . LEU A 1 128 ? 10.224 34.992 24.808 1.00 17.58 96 LEU A O 1
ATOM 764 N N . PRO A 1 129 ? 11.113 34.985 26.970 1.00 25.63 97 PRO A N 1
ATOM 765 C CA . PRO A 1 129 ? 11.891 36.130 26.637 1.00 21.65 97 PRO A CA 1
ATOM 766 C C . PRO A 1 129 ? 12.956 35.721 25.566 1.00 20.57 97 PRO A C 1
ATOM 767 O O . PRO A 1 129 ? 13.621 34.633 25.662 0.70 18.13 97 PRO A O 1
ATOM 771 N N . GLY A 1 130 ? 13.022 36.567 24.534 1.00 13.20 98 GLY A N 1
ATOM 772 C CA . GLY A 1 130 ? 14.133 36.406 23.642 1.00 11.82 98 GLY A CA 1
ATOM 773 C C . GLY A 1 130 ? 14.104 37.512 22.602 1.00 9.92 98 GLY A C 1
ATOM 774 O O . GLY A 1 130 ? 13.354 38.477 22.646 1.00 10.65 98 GLY A O 1
ATOM 775 N N . THR A 1 131 ? 14.935 37.248 21.574 1.00 9.36 99 THR A N 1
ATOM 776 C CA . THR A 1 131 ? 15.237 38.211 20.543 1.00 7.80 99 THR A CA 1
ATOM 777 C C . THR A 1 131 ? 14.877 37.738 19.115 1.00 7.27 99 THR A C 1
ATOM 778 O O . THR A 1 131 ? 14.782 38.617 18.265 1.00 6.83 99 THR A O 1
ATOM 782 N N . ASN A 1 132 ? 14.750 36.425 18.904 1.00 6.72 100 ASN A N 1
ATOM 783 C CA . ASN A 1 132 ? 14.384 35.908 17.627 1.00 6.11 100 ASN A CA 1
ATOM 784 C C . ASN A 1 132 ? 12.993 35.353 17.680 1.00 6.13 100 ASN A C 1
ATOM 785 O O . ASN A 1 132 ? 12.759 34.254 18.195 1.00 6.59 100 ASN A O 1
ATOM 790 N N . TRP A 1 133 ? 12.072 36.145 17.185 1.00 5.11 101 TRP A N 1
ATOM 791 C CA . TRP A 1 133 ? 10.645 35.866 17.280 1.00 6.35 101 TRP A CA 1
ATOM 792 C C . TRP A 1 133 ? 10.089 35.138 16.105 1.00 6.41 101 TRP A C 1
ATOM 793 O O . TRP A 1 133 ? 8.905 34.779 15.990 1.00 7.11 101 TRP A O 1
ATOM 804 N N . ALA A 1 134 ? 10.980 34.837 15.123 1.00 5.84 102 ALA A N 1
ATOM 805 C CA . ALA A 1 134 ? 10.518 34.167 13.926 1.00 5.91 102 ALA A CA 1
ATOM 806 C C . ALA A 1 134 ? 9.981 32.740 14.230 1.00 5.44 102 ALA A C 1
ATOM 807 O O . ALA A 1 134 ? 10.448 32.085 15.188 1.00 6.02 102 ALA A O 1
ATOM 809 N N . VAL A 1 135 ? 9.090 32.300 13.366 1.00 5.38 103 VAL A N 1
ATOM 810 C CA . VAL A 1 135 ? 8.439 30.987 13.439 1.00 5.96 103 VAL A CA 1
ATOM 811 C C . VAL A 1 135 ? 8.170 30.410 12.100 1.00 5.10 103 VAL A C 1
ATOM 812 O O . VAL A 1 135 ? 7.592 31.108 11.272 1.00 5.25 103 VAL A O 1
ATOM 816 N N . GLY A 1 136 ? 8.533 29.176 11.879 1.00 5.52 104 GLY A N 1
ATOM 817 C CA . GLY A 1 136 ? 8.165 28.565 10.641 1.00 5.71 104 GLY A CA 1
ATOM 818 C C . GLY A 1 136 ? 6.721 28.676 10.315 1.00 6.01 104 GLY A C 1
ATOM 819 O O . GLY A 1 136 ? 5.881 28.393 11.176 1.00 6.04 104 GLY A O 1
ATOM 820 N N . GLY A 1 137 ? 6.400 28.953 9.057 1.00 6.17 105 GLY A N 1
ATOM 821 C CA . GLY A 1 137 ? 5.035 29.105 8.598 1.00 6.84 105 GLY A CA 1
ATOM 822 C C . GLY A 1 137 ? 4.522 30.521 8.578 1.00 6.70 105 GLY A C 1
ATOM 823 O O . GLY A 1 137 ? 3.486 30.781 7.928 1.00 6.81 105 GLY A O 1
ATOM 824 N N . ALA A 1 138 ? 5.165 31.468 9.287 1.00 6.00 106 ALA A N 1
ATOM 825 C CA . ALA A 1 138 ? 4.607 32.804 9.430 1.00 5.47 106 ALA A CA 1
ATOM 826 C C . ALA A 1 138 ? 4.505 33.565 8.133 1.00 5.41 106 ALA A C 1
ATOM 827 O O . ALA A 1 138 ? 5.425 33.541 7.293 1.00 5.07 106 ALA A O 1
ATOM 829 N N A MET A 1 139 ? 3.318 34.158 7.865 0.30 4.93 107 MET A N 1
ATOM 830 N N B MET A 1 139 ? 3.400 34.316 8.005 0.70 5.17 107 MET A N 1
ATOM 831 C CA A MET A 1 139 ? 3.058 35.174 6.800 0.30 4.96 107 MET A CA 1
ATOM 832 C CA B MET A 1 139 ? 3.189 35.158 6.853 0.70 5.88 107 MET A CA 1
ATOM 833 C C A MET A 1 139 ? 3.323 36.604 7.300 0.30 5.05 107 MET A C 1
ATOM 834 C C B MET A 1 139 ? 3.316 36.633 7.305 0.70 5.56 107 MET A C 1
ATOM 835 O O A MET A 1 139 ? 3.289 36.875 8.497 0.30 5.16 107 MET A O 1
ATOM 836 O O B MET A 1 139 ? 3.166 36.972 8.437 0.70 5.87 107 MET A O 1
ATOM 845 N N . SER A 1 140 ? 3.592 37.504 6.345 1.00 5.28 108 SER A N 1
ATOM 846 C CA . SER A 1 140 ? 3.539 38.908 6.579 1.00 5.17 108 SER A CA 1
ATOM 847 C C . SER A 1 140 ? 2.073 39.268 6.925 1.00 5.16 108 SER A C 1
ATOM 848 O O . SER A 1 140 ? 1.196 38.790 6.230 1.00 5.92 108 SER A O 1
ATOM 851 N N . GLY A 1 141 ? 1.907 40.111 7.923 1.00 5.52 109 GLY A N 1
ATOM 852 C CA . GLY A 1 141 ? 0.551 40.475 8.394 1.00 6.80 109 GLY A CA 1
ATOM 853 C C . GLY A 1 141 ? 0.416 40.085 9.844 1.00 6.66 109 GLY A C 1
ATOM 854 O O . GLY A 1 141 ? 1.261 39.562 10.513 1.00 7.58 109 GLY A O 1
ATOM 855 N N . LEU A 1 142 ? -0.779 40.458 10.350 1.00 7.85 110 LEU A N 1
ATOM 856 C CA . LEU A 1 142 ? -1.132 40.175 11.738 1.00 8.12 110 LEU A CA 1
ATOM 857 C C . LEU A 1 142 ? -1.845 38.830 11.952 1.00 8.00 110 LEU A C 1
ATOM 858 O O . LEU A 1 142 ? -2.110 38.134 10.980 1.00 9.27 110 LEU A O 1
ATOM 863 N N . GLY A 1 143 ? -2.080 38.550 13.213 1.00 8.93 111 GLY A N 1
ATOM 864 C CA . GLY A 1 143 ? -2.908 37.358 13.569 1.00 10.14 111 GLY A CA 1
ATOM 865 C C . GLY A 1 143 ? -2.097 36.100 13.746 1.00 9.78 111 GLY A C 1
ATOM 866 O O . GLY A 1 143 ? -0.883 36.020 13.479 1.00 8.82 111 GLY A O 1
ATOM 867 N N . ASN A 1 144 ? -2.773 35.084 14.233 1.00 9.02 112 ASN A N 1
ATOM 868 C CA . ASN A 1 144 ? -2.247 33.756 14.339 1.00 8.82 112 ASN A CA 1
ATOM 869 C C . ASN A 1 144 ? -2.554 32.975 13.106 1.00 8.02 112 ASN A C 1
ATOM 870 O O . ASN A 1 144 ? -3.371 33.374 12.272 1.00 10.63 112 ASN A O 1
ATOM 875 N N . PHE A 1 145 ? -1.944 31.793 12.960 1.00 7.24 113 PHE A N 1
ATOM 876 C CA . PHE A 1 145 ? -2.161 30.927 11.825 1.00 7.69 113 PHE A CA 1
ATOM 877 C C . PHE A 1 145 ? -2.122 29.472 12.262 1.00 7.76 113 PHE A C 1
ATOM 878 O O . PHE A 1 145 ? -1.568 29.158 13.338 1.00 8.43 113 PHE A O 1
ATOM 886 N N . LEU A 1 146 ? -2.685 28.660 11.448 1.00 8.83 114 LEU A N 1
ATOM 887 C CA . LEU A 1 146 ? -2.810 27.247 11.629 1.00 9.11 114 LEU A CA 1
ATOM 888 C C . LEU A 1 146 ? -1.836 26.495 10.785 1.00 9.38 114 LEU A C 1
ATOM 889 O O . LEU A 1 146 ? -2.010 26.449 9.544 1.00 9.62 114 LEU A O 1
ATOM 894 N N . ASP A 1 147 ? -0.845 25.814 11.306 1.00 8.00 115 ASP A N 1
ATOM 895 C CA . ASP A 1 147 ? 0.101 25.011 10.617 1.00 7.92 115 ASP A CA 1
ATOM 896 C C . ASP A 1 147 ? 0.806 24.003 11.528 1.00 9.77 115 ASP A C 1
ATOM 897 O O . ASP A 1 147 ? 1.963 23.748 11.469 1.00 9.67 115 ASP A O 1
ATOM 902 N N . ILE A 1 148 ? -0.083 23.355 12.302 1.00 7.92 116 ILE A N 1
ATOM 903 C CA . ILE A 1 148 ? 0.263 22.258 13.196 1.00 8.91 116 ILE A CA 1
ATOM 904 C C . ILE A 1 148 ? -0.796 21.161 12.987 1.00 8.82 116 ILE A C 1
ATOM 905 O O . ILE A 1 148 ? -1.938 21.538 12.890 1.00 10.71 116 ILE A O 1
ATOM 910 N N . ASP A 1 149 ? -0.355 19.965 13.003 1.00 10.19 117 ASP A N 1
ATOM 911 C CA . ASP A 1 149 ? -1.160 18.798 12.707 1.00 11.63 117 ASP A CA 1
ATOM 912 C C . ASP A 1 149 ? -1.294 17.931 13.977 1.00 9.89 117 ASP A C 1
ATOM 913 O O . ASP A 1 149 ? -0.388 17.840 14.766 1.00 9.33 117 ASP A O 1
ATOM 918 N N . ALA A 1 150 ? -2.452 17.283 14.087 1.00 10.20 118 ALA A N 1
ATOM 919 C CA . ALA A 1 150 ? -2.596 16.200 15.061 1.00 10.26 118 ALA A CA 1
ATOM 920 C C . ALA A 1 150 ? -1.806 14.999 14.671 1.00 10.53 118 ALA A C 1
ATOM 921 O O . ALA A 1 150 ? -1.265 14.904 13.478 1.00 12.69 118 ALA A O 1
ATOM 923 N N . ALA A 1 151 ? -1.632 14.065 15.552 1.00 8.87 119 ALA A N 1
ATOM 924 C CA . ALA A 1 151 ? -0.889 12.843 15.318 1.00 9.99 119 ALA A CA 1
ATOM 925 C C . ALA A 1 151 ? -1.616 11.673 16.026 1.00 9.74 119 ALA A C 1
ATOM 926 O O . ALA A 1 151 ? -2.634 11.853 16.715 1.00 10.46 119 ALA A O 1
ATOM 928 N N . ASN A 1 152 ? -1.035 10.485 15.881 1.00 10.64 120 ASN A N 1
ATOM 929 C CA . ASN A 1 152 ? -1.564 9.281 16.519 1.00 11.44 120 ASN A CA 1
ATOM 930 C C . ASN A 1 152 ? -2.969 8.945 16.180 1.00 12.82 120 ASN A C 1
ATOM 931 O O . ASN A 1 152 ? -3.670 8.406 16.985 1.00 15.93 120 ASN A O 1
ATOM 936 N N . GLY A 1 153 ? -3.428 9.309 15.003 1.00 11.66 121 GLY A N 1
ATOM 937 C CA . GLY A 1 153 ? -4.753 8.984 14.497 1.00 13.06 121 GLY A CA 1
ATOM 938 C C . GLY A 1 153 ? -5.827 9.960 14.855 1.00 12.67 121 GLY A C 1
ATOM 939 O O . GLY A 1 153 ? -6.953 9.782 14.436 1.00 15.50 121 GLY A O 1
ATOM 940 N N . PHE A 1 154 ? -5.517 11.006 15.614 1.00 10.91 122 PHE A N 1
ATOM 941 C CA . PHE A 1 154 ? -6.467 12.002 15.927 1.00 10.33 122 PHE A CA 1
ATOM 942 C C . PHE A 1 154 ? -6.591 13.037 14.825 1.00 11.30 122 PHE A C 1
ATOM 943 O O . PHE A 1 154 ? -5.627 13.235 14.053 1.00 12.47 122 PHE A O 1
ATOM 951 N N . THR A 1 155 ? -7.704 13.684 14.762 1.00 12.02 123 THR A N 1
ATOM 952 C CA . THR A 1 155 ? -7.883 14.833 13.924 1.00 12.25 123 THR A CA 1
ATOM 953 C C . THR A 1 155 ? -8.081 16.018 14.794 1.00 12.55 123 THR A C 1
ATOM 954 O O . THR A 1 155 ? -8.451 15.867 15.970 1.00 13.22 123 THR A O 1
ATOM 958 N N . ALA A 1 156 ? -7.677 17.199 14.380 1.00 12.32 124 ALA A N 1
ATOM 959 C CA . ALA A 1 156 ? -7.802 18.403 15.164 1.00 13.34 124 ALA A CA 1
ATOM 960 C C . ALA A 1 156 ? -9.019 19.170 14.837 1.00 14.79 124 ALA A C 1
ATOM 961 O O . ALA A 1 156 ? -9.241 19.491 13.618 1.00 19.93 124 ALA A O 1
ATOM 963 N N . LYS A 1 157 ? -9.888 19.506 15.751 1.00 11.70 125 LYS A N 1
ATOM 964 C CA . LYS A 1 157 ? -11.034 20.366 15.498 1.00 14.43 125 LYS A CA 1
ATOM 965 C C . LYS A 1 157 ? -10.704 21.805 15.683 1.00 13.16 125 LYS A C 1
ATOM 966 O O . LYS A 1 157 ? -11.132 22.621 14.847 1.00 13.08 125 LYS A O 1
ATOM 972 N N . SER A 1 158 ? -10.027 22.173 16.763 1.00 11.20 126 SER A N 1
ATOM 973 C CA . SER A 1 158 ? -9.675 23.549 17.036 1.00 10.85 126 SER A CA 1
ATOM 974 C C . SER A 1 158 ? -8.579 23.629 18.052 1.00 10.11 126 SER A C 1
ATOM 975 O O . SER A 1 158 ? -8.159 22.659 18.646 1.00 9.97 126 SER A O 1
ATOM 978 N N . GLY A 1 159 ? -8.069 24.823 18.205 1.00 10.01 127 GLY A N 1
ATOM 979 C CA . GLY A 1 159 ? -7.082 25.103 19.158 1.00 9.57 127 GLY A CA 1
ATOM 980 C C . GLY A 1 159 ? -5.608 24.953 18.813 1.00 9.53 127 GLY A C 1
ATOM 981 O O . GLY A 1 159 ? -4.726 25.156 19.677 1.00 9.91 127 GLY A O 1
ATOM 982 N N . LEU A 1 160 ? -5.355 24.644 17.530 1.00 9.72 128 LEU A N 1
ATOM 983 C CA . LEU A 1 160 ? -3.917 24.480 17.106 1.00 9.29 128 LEU A CA 1
ATOM 984 C C . LEU A 1 160 ? -3.394 25.744 16.444 1.00 9.17 128 LEU A C 1
ATOM 985 O O . LEU A 1 160 ? -2.200 25.744 16.094 1.00 9.73 128 LEU A O 1
ATOM 990 N N . ASP A 1 161 ? -4.208 26.760 16.307 1.00 9.49 129 ASP A N 1
ATOM 991 C CA . ASP A 1 161 ? -3.790 28.032 15.670 1.00 10.26 129 ASP A CA 1
ATOM 992 C C . ASP A 1 161 ? -3.011 28.903 16.645 1.00 8.10 129 ASP A C 1
ATOM 993 O O . ASP A 1 161 ? -3.450 30.022 16.910 1.00 10.56 129 ASP A O 1
ATOM 998 N N . VAL A 1 162 ? -1.910 28.418 17.167 1.00 9.31 130 VAL A N 1
ATOM 999 C CA . VAL A 1 162 ? -1.165 29.069 18.258 1.00 10.02 130 VAL A CA 1
ATOM 1000 C C . VAL A 1 162 ? 0.100 29.806 17.738 1.00 9.35 130 VAL A C 1
ATOM 1001 O O . VAL A 1 162 ? 0.764 30.468 18.512 1.00 10.56 130 VAL A O 1
ATOM 1005 N N . LEU A 1 163 ? 0.386 29.646 16.452 1.00 9.12 131 LEU A N 1
ATOM 1006 C CA . LEU A 1 163 ? 1.576 30.250 15.844 1.00 8.76 131 LEU A CA 1
ATOM 1007 C C . LEU A 1 163 ? 1.205 31.641 15.345 1.00 8.35 131 LEU A C 1
ATOM 1008 O O . LEU A 1 163 ? 0.115 31.985 15.016 1.00 9.49 131 LEU A O 1
ATOM 1013 N N . THR A 1 164 ? 2.203 32.519 15.279 1.00 8.11 132 THR A N 1
ATOM 1014 C CA . THR A 1 164 ? 2.003 33.931 15.042 1.00 8.05 132 THR A CA 1
ATOM 1015 C C . THR A 1 164 ? 2.612 34.461 13.711 1.00 6.94 132 THR A C 1
ATOM 1016 O O . THR A 1 164 ? 3.840 34.119 13.417 1.00 6.53 132 THR A O 1
ATOM 1020 N N . ASN A 1 165 ? 1.853 35.145 12.931 1.00 6.11 133 ASN A N 1
ATOM 1021 C CA . ASN A 1 165 ? 2.326 35.786 11.716 1.00 6.29 133 ASN A CA 1
ATOM 1022 C C . ASN A 1 165 ? 3.357 36.838 12.082 1.00 6.28 133 ASN A C 1
ATOM 1023 O O . ASN A 1 165 ? 3.566 37.208 13.227 1.00 6.60 133 ASN A O 1
ATOM 1028 N N . THR A 1 166 ? 4.129 37.262 11.069 1.00 5.36 134 THR A N 1
ATOM 1029 C CA . THR A 1 166 ? 5.265 38.126 11.329 1.00 5.64 134 THR A CA 1
ATOM 1030 C C . THR A 1 166 ? 4.898 39.441 12.008 1.00 5.34 134 THR A C 1
ATOM 1031 O O . THR A 1 166 ? 5.559 39.896 12.934 1.00 6.03 134 THR A O 1
ATOM 1035 N N . GLY A 1 167 ? 3.814 40.005 11.558 1.00 5.83 135 GLY A N 1
ATOM 1036 C CA . GLY A 1 167 ? 3.313 41.263 12.189 1.00 7.09 135 GLY A CA 1
ATOM 1037 C C . GLY A 1 167 ? 2.812 41.001 13.595 1.00 7.11 135 GLY A C 1
ATOM 1038 O O . GLY A 1 167 ? 2.872 41.877 14.473 1.00 8.09 135 GLY A O 1
ATOM 1039 N N . GLN A 1 168 ? 2.274 39.815 13.841 1.00 6.90 136 GLN A N 1
ATOM 1040 C CA . GLN A 1 168 ? 1.826 39.422 15.175 1.00 7.03 136 GLN A CA 1
ATOM 1041 C C . GLN A 1 168 ? 3.013 39.269 16.093 1.00 6.86 136 GLN A C 1
ATOM 1042 O O . GLN A 1 168 ? 2.987 39.590 17.300 1.00 6.95 136 GLN A O 1
ATOM 1048 N N . GLN A 1 169 ? 4.134 38.690 15.591 1.00 5.86 137 GLN A N 1
ATOM 1049 C CA . GLN A 1 169 ? 5.340 38.646 16.341 1.00 5.50 137 GLN A CA 1
ATOM 1050 C C . GLN A 1 169 ? 5.769 40.015 16.827 1.00 6.06 137 GLN A C 1
ATOM 1051 O O . GLN A 1 169 ? 6.219 40.176 17.962 1.00 6.76 137 GLN A O 1
ATOM 1057 N N . ILE A 1 170 ? 5.681 40.983 15.909 1.00 5.82 138 ILE A N 1
ATOM 1058 C CA . ILE A 1 170 ? 6.102 42.385 16.232 1.00 6.62 138 ILE A CA 1
ATOM 1059 C C . ILE A 1 170 ? 5.179 42.921 17.413 1.00 6.77 138 ILE A C 1
ATOM 1060 O O . ILE A 1 170 ? 5.63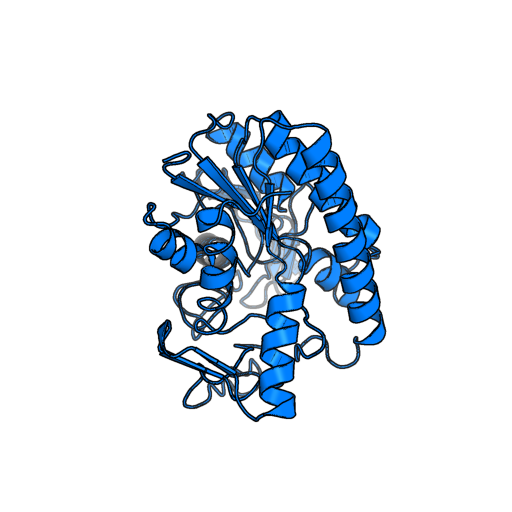0 43.503 18.368 1.00 7.20 138 ILE A O 1
ATOM 1065 N N . LYS A 1 171 ? 3.898 42.708 17.208 1.00 6.96 139 LYS A N 1
ATOM 1066 C CA . LYS A 1 171 ? 2.889 43.148 18.191 1.00 8.50 139 LYS A CA 1
ATOM 1067 C C . LYS A 1 171 ? 3.198 42.524 19.518 1.00 8.42 139 LYS A C 1
ATOM 1068 O O . LYS A 1 171 ? 3.238 43.238 20.572 1.00 9.43 139 LYS A O 1
ATOM 1074 N N . LEU A 1 172 ? 3.489 41.235 19.597 1.00 8.02 140 LEU A N 1
ATOM 1075 C CA . LEU A 1 172 ? 3.823 40.569 20.803 1.00 8.88 140 LEU A CA 1
ATOM 1076 C C . LEU A 1 172 ? 5.088 40.936 21.385 1.00 8.92 140 LEU A C 1
ATOM 1077 O O . LEU A 1 172 ? 5.284 41.059 22.663 1.00 9.84 140 LEU A O 1
ATOM 1082 N N . ARG A 1 173 ? 6.132 41.233 20.577 1.00 8.67 141 ARG A N 1
ATOM 1083 C CA . ARG A 1 173 ? 7.357 41.692 21.127 1.00 7.78 141 ARG A CA 1
ATOM 1084 C C . ARG A 1 173 ? 7.154 43.048 21.833 1.00 8.25 141 ARG A C 1
ATOM 1085 O O . ARG A 1 173 ? 7.729 43.213 22.909 1.00 9.44 141 ARG A O 1
ATOM 1093 N N . ILE A 1 174 ? 6.458 43.920 21.208 1.00 9.27 142 ILE A N 1
ATOM 1094 C CA . ILE A 1 174 ? 6.190 45.254 21.848 1.00 9.99 142 ILE A CA 1
ATOM 1095 C C . ILE A 1 174 ? 5.380 45.079 23.117 1.00 10.19 142 ILE A C 1
ATOM 1096 O O . ILE A 1 174 ? 5.719 45.719 24.143 1.00 11.31 142 ILE A O 1
ATOM 1101 N N . ALA A 1 175 ? 4.480 44.132 23.134 1.00 11.03 143 ALA A N 1
ATOM 1102 C CA . ALA A 1 175 ? 3.657 43.930 24.347 1.00 12.62 143 ALA A CA 1
ATOM 1103 C C . ALA A 1 175 ? 4.506 43.416 25.381 1.00 13.88 143 ALA A C 1
ATOM 1104 O O . ALA A 1 175 ? 4.293 43.767 26.575 1.00 19.46 143 ALA A O 1
ATOM 1106 N N . ASN A 1 176 ? 5.425 42.560 25.170 1.00 11.18 144 ASN A N 1
ATOM 1107 C CA . ASN A 1 176 ? 6.219 41.895 26.130 1.00 11.02 144 ASN A CA 1
ATOM 1108 C C . ASN A 1 176 ? 7.443 42.628 26.566 1.00 13.36 144 ASN A C 1
ATOM 1109 O O . ASN A 1 176 ? 7.895 42.511 27.739 1.00 15.54 144 ASN A O 1
ATOM 1114 N N . LYS A 1 177 ? 8.086 43.368 25.636 1.00 10.65 145 LYS A N 1
ATOM 1115 C CA . LYS A 1 177 ? 9.397 43.960 25.849 1.00 10.95 145 LYS A CA 1
ATOM 1116 C C . LYS A 1 177 ? 9.436 45.462 25.613 1.00 10.15 145 LYS A C 1
ATOM 1117 O O . LYS A 1 177 ? 10.499 46.073 25.734 1.00 10.31 145 LYS A O 1
ATOM 1123 N N . GLY A 1 178 ? 8.275 46.029 25.311 1.00 9.63 146 GLY A N 1
ATOM 1124 C CA . GLY A 1 178 ? 8.175 47.448 25.054 1.00 8.81 146 GLY A CA 1
ATOM 1125 C C . GLY A 1 178 ? 8.648 47.886 23.701 1.00 9.13 146 GLY A C 1
ATOM 1126 O O . GLY A 1 178 ? 8.955 47.021 22.819 1.00 9.64 146 GLY A O 1
ATOM 1127 N N . GLN A 1 179 ? 8.663 49.148 23.489 1.00 8.29 147 GLN A N 1
ATOM 1128 C CA . GLN A 1 179 ? 9.141 49.772 22.208 1.00 9.19 147 GLN A CA 1
ATOM 1129 C C . GLN A 1 179 ? 10.651 49.612 22.072 1.00 9.35 147 GLN A C 1
ATOM 1130 O O . GLN A 1 179 ? 11.396 49.302 22.973 1.00 9.20 147 GLN A O 1
ATOM 1136 N N . PHE A 1 180 ? 11.088 49.783 20.819 1.00 8.27 148 PHE A N 1
ATOM 1137 C CA . PHE A 1 180 ? 12.492 49.715 20.538 1.00 9.17 148 PHE A CA 1
ATOM 1138 C C . PHE A 1 180 ? 13.186 50.963 21.037 1.00 10.60 148 PHE A C 1
ATOM 1139 O O . PHE A 1 180 ? 12.598 52.017 21.039 1.00 11.76 148 PHE A O 1
ATOM 1147 N N . THR A 1 181 ? 14.422 50.773 21.474 1.00 11.46 149 THR A N 1
ATOM 1148 C CA . THR A 1 181 ? 15.133 51.953 22.015 1.00 15.10 149 THR A CA 1
ATOM 1149 C C . THR A 1 181 ? 16.114 52.582 21.059 1.00 15.49 149 THR A C 1
ATOM 1150 O O . THR A 1 181 ? 16.667 53.665 21.315 1.00 16.43 149 THR A O 1
ATOM 1154 N N . GLY A 1 182 ? 16.346 51.967 19.909 1.00 12.86 150 GLY A N 1
ATOM 1155 C CA . GLY A 1 182 ? 17.340 52.544 18.950 1.00 14.05 150 GLY A CA 1
ATOM 1156 C C . GLY A 1 182 ? 18.673 51.841 18.974 1.00 11.98 150 GLY A C 1
ATOM 1157 O O . GLY A 1 182 ? 19.537 52.130 18.095 1.00 13.87 150 GLY A O 1
ATOM 1158 N N . ASN A 1 183 ? 18.933 51.029 19.917 1.00 12.24 151 ASN A N 1
ATOM 1159 C CA . ASN A 1 183 ? 20.176 50.272 20.037 1.00 13.45 151 ASN A CA 1
ATOM 1160 C C . ASN A 1 183 ? 20.083 48.825 19.417 1.00 11.57 151 ASN A C 1
ATOM 1161 O O . ASN A 1 183 ? 20.973 47.972 19.656 1.00 13.52 151 ASN A O 1
ATOM 1166 N N . GLU A 1 184 ? 19.014 48.576 18.653 1.00 9.92 152 GLU A N 1
ATOM 1167 C CA . GLU A 1 184 ? 18.811 47.276 18.035 1.00 10.89 152 GLU A CA 1
ATOM 1168 C C . GLU A 1 184 ? 18.917 47.388 16.530 1.00 8.65 152 GLU A C 1
ATOM 1169 O O . GLU A 1 184 ? 18.488 48.378 15.878 1.00 9.89 152 GLU A O 1
ATOM 1175 N N . LEU A 1 185 ? 19.416 46.321 15.906 1.00 7.53 153 LEU A N 1
ATOM 1176 C CA . LEU A 1 185 ? 19.199 46.060 14.486 1.00 7.42 153 LEU A CA 1
ATOM 1177 C C . LEU A 1 185 ? 18.004 45.116 14.399 1.00 6.63 153 LEU A C 1
ATOM 1178 O O . LEU A 1 185 ? 18.077 44.061 15.074 1.00 8.33 153 LEU A O 1
ATOM 1183 N N . VAL A 1 186 ? 16.998 45.498 13.671 1.00 5.78 154 VAL A N 1
ATOM 1184 C CA . VAL A 1 186 ? 15.812 44.613 13.561 1.00 5.83 154 VAL A CA 1
ATOM 1185 C C . VAL A 1 186 ? 15.830 44.001 12.166 1.00 5.73 154 VAL A C 1
ATOM 1186 O O . VAL A 1 186 ? 15.732 44.712 11.166 1.00 6.58 154 VAL A O 1
ATOM 1190 N N . SER A 1 187 ? 15.898 42.674 12.096 1.00 5.15 155 SER A N 1
ATOM 1191 C CA . SER A 1 187 ? 15.713 41.991 10.798 1.00 4.92 155 SER A CA 1
ATOM 1192 C C . SER A 1 187 ? 14.299 41.578 10.533 1.00 5.00 155 SER A C 1
ATOM 1193 O O . SER A 1 187 ? 13.609 41.101 11.496 1.00 5.74 155 SER A O 1
ATOM 1196 N N . TYR A 1 188 ? 13.840 41.755 9.315 1.00 4.60 156 TYR A N 1
ATOM 1197 C CA . TYR A 1 188 ? 12.485 41.416 8.909 1.00 4.46 156 TYR A CA 1
ATOM 1198 C C . TYR A 1 188 ? 12.591 40.648 7.600 1.00 4.59 156 TYR A C 1
ATOM 1199 O O . TYR A 1 188 ? 13.038 41.243 6.618 1.00 5.32 156 TYR A O 1
ATOM 1208 N N . MET A 1 189 ? 12.207 39.363 7.591 1.00 4.57 157 MET A N 1
ATOM 1209 C CA . MET A 1 189 ? 12.285 38.562 6.373 1.00 4.09 157 MET A CA 1
ATOM 1210 C C . MET A 1 189 ? 11.002 37.727 6.339 1.00 4.33 157 MET A C 1
ATOM 1211 O O . MET A 1 189 ? 10.864 36.757 7.077 1.00 4.82 157 MET A O 1
ATOM 1216 N N . SER A 1 190 ? 10.108 38.143 5.465 1.00 4.42 158 SER A N 1
ATOM 1217 C CA . SER A 1 190 ? 8.787 37.545 5.382 1.00 4.57 158 SER A CA 1
ATOM 1218 C C . SER A 1 190 ? 8.242 37.652 3.997 1.00 4.80 158 SER A C 1
ATOM 1219 O O . SER A 1 190 ? 8.644 38.529 3.222 1.00 6.56 158 SER A O 1
ATOM 1222 N N . GLY A 1 191 ? 7.269 36.824 3.687 1.00 4.63 159 GLY A N 1
ATOM 1223 C CA . GLY A 1 191 ? 6.550 36.839 2.405 1.00 4.25 159 GLY A CA 1
ATOM 1224 C C . GLY A 1 191 ? 6.496 35.492 1.778 1.00 4.60 159 GLY A C 1
ATOM 1225 O O . GLY A 1 191 ? 5.550 35.219 1.023 1.00 5.18 159 GLY A O 1
ATOM 1226 N N . THR A 1 192 ? 7.497 34.642 1.984 1.00 4.71 160 THR A N 1
ATOM 1227 C CA . THR A 1 192 ? 7.489 33.330 1.382 1.00 5.21 160 THR A CA 1
ATOM 1228 C C . THR A 1 192 ? 6.215 32.577 1.680 1.00 5.70 160 THR A C 1
ATOM 1229 O O . THR A 1 192 ? 5.669 31.913 0.805 1.00 5.98 160 THR A O 1
ATOM 1233 N N . ASN A 1 193 ? 5.710 32.660 2.901 1.00 4.91 161 ASN A N 1
ATOM 1234 C CA . ASN A 1 193 ? 4.481 31.889 3.258 1.00 5.10 161 ASN A CA 1
ATOM 1235 C C . ASN A 1 193 ? 3.263 32.553 2.681 1.00 5.36 161 ASN A C 1
ATOM 1236 O O . ASN A 1 193 ? 2.237 31.853 2.532 1.00 6.53 161 ASN A O 1
ATOM 1241 N N . ASN A 1 194 ? 3.254 33.829 2.427 1.00 5.43 162 ASN A N 1
ATOM 1242 C CA . ASN A 1 194 ? 2.085 34.425 1.742 1.00 6.14 162 ASN A CA 1
ATOM 1243 C C . ASN A 1 194 ? 2.019 33.731 0.354 1.00 5.69 162 ASN A C 1
ATOM 1244 O O . ASN A 1 194 ? 0.862 33.457 -0.085 1.00 7.95 162 ASN A O 1
ATOM 1249 N N . LEU A 1 195 ? 3.122 33.417 -0.307 1.00 5.91 163 LEU A N 1
ATOM 1250 C CA . LEU A 1 195 ? 3.086 32.655 -1.559 1.00 6.46 163 LEU A CA 1
ATOM 1251 C C . LEU A 1 195 ? 2.689 31.228 -1.227 1.00 6.88 163 LEU A C 1
ATOM 1252 O O . LEU A 1 195 ? 1.834 30.660 -1.929 1.00 7.28 163 LEU A O 1
ATOM 1257 N N . TRP A 1 196 ? 3.365 30.593 -0.272 1.00 6.03 164 TRP A N 1
ATOM 1258 C CA . TRP A 1 196 ? 3.140 29.178 0.054 1.00 6.26 164 TRP A CA 1
ATOM 1259 C C . TRP A 1 196 ? 1.669 28.878 0.241 1.00 6.86 164 TRP A C 1
ATOM 1260 O O . TRP A 1 196 ? 1.139 27.900 -0.368 1.00 8.17 164 TRP A O 1
ATOM 1271 N N . PHE A 1 197 ? 0.979 29.644 1.075 1.00 6.48 165 PHE A N 1
ATOM 1272 C CA . PHE A 1 197 ? -0.397 29.329 1.359 1.00 7.70 165 PHE A CA 1
ATOM 1273 C C . PHE A 1 197 ? -1.296 29.797 0.280 1.00 10.04 165 PHE A C 1
ATOM 1274 O O . PHE A 1 197 ? -2.470 29.365 0.233 1.00 11.61 165 PHE A O 1
ATOM 1282 N N . THR A 1 198 ? -0.899 30.639 -0.623 1.00 8.81 166 THR A N 1
ATOM 1283 C CA . THR A 1 198 ? -1.587 30.921 -1.865 1.00 10.23 166 THR A CA 1
ATOM 1284 C C . THR A 1 198 ? -1.563 29.735 -2.797 1.00 10.92 166 THR A C 1
ATOM 1285 O O . THR A 1 198 ? -2.580 29.382 -3.451 1.00 13.25 166 THR A O 1
ATOM 1289 N N . LEU A 1 199 ? -0.480 29.001 -2.881 1.00 8.48 167 LEU A N 1
ATOM 1290 C CA . LEU A 1 199 ? -0.361 27.820 -3.703 1.00 10.48 167 LEU A CA 1
ATOM 1291 C C . LEU A 1 199 ? -1.005 26.624 -3.118 1.00 9.81 167 LEU A C 1
ATOM 1292 O O . LEU A 1 199 ? -1.687 25.845 -3.783 1.00 11.91 167 LEU A O 1
ATOM 1297 N N . PHE A 1 200 ? -0.798 26.392 -1.841 1.00 8.16 168 PHE A N 1
ATOM 1298 C CA . PHE A 1 200 ? -1.047 25.075 -1.183 1.00 9.59 168 PHE A CA 1
ATOM 1299 C C . PHE A 1 200 ? -1.927 25.198 -0.034 1.00 9.65 168 PHE A C 1
ATOM 1300 O O . PHE A 1 200 ? -2.144 24.210 0.702 1.00 13.33 168 PHE A O 1
ATOM 1308 N N . GLY A 1 201 ? -2.528 26.373 0.209 1.00 10.11 169 GLY A N 1
ATOM 1309 C CA . GLY A 1 201 ? -3.475 26.613 1.270 1.00 11.37 169 GLY A CA 1
ATOM 1310 C C . GLY A 1 201 ? -4.745 27.220 0.592 1.00 12.98 169 GLY A C 1
ATOM 1311 O O . GLY A 1 201 ? -5.114 26.892 -0.552 1.00 13.68 169 GLY A O 1
ATOM 1312 N N . ASP A 1 202 ? -5.350 28.084 1.278 1.00 13.31 170 ASP A N 1
ATOM 1313 C CA . ASP A 1 202 ? -6.682 28.614 1.024 1.00 16.34 170 ASP A CA 1
ATOM 1314 C C . ASP A 1 202 ? -6.641 30.070 0.665 1.00 16.45 170 ASP A C 1
ATOM 1315 O O . ASP A 1 202 ? -7.686 30.765 0.464 1.00 17.85 170 ASP A O 1
ATOM 1320 N N . LEU A 1 203 ? -5.460 30.616 0.512 1.00 15.92 171 LEU A N 1
ATOM 1321 C CA . LEU A 1 203 ? -5.251 32.005 0.150 1.00 17.87 171 LEU A CA 1
ATOM 1322 C C . LEU A 1 203 ? -5.222 32.319 -1.244 1.00 18.28 171 LEU A C 1
ATOM 1323 O O . LEU A 1 203 ? -4.908 31.523 -2.102 1.00 17.86 171 LEU A O 1
ATOM 1328 N N . ASP A 1 204 ? -5.477 33.609 -1.562 1.00 20.44 172 ASP A N 1
ATOM 1329 C CA . ASP A 1 204 ? -5.373 34.054 -2.917 1.00 20.74 172 ASP A CA 1
ATOM 1330 C C . ASP A 1 204 ? -4.754 35.469 -2.679 1.00 21.23 172 ASP A C 1
ATOM 1331 O O . ASP A 1 204 ? -5.463 36.428 -2.499 1.00 26.24 172 ASP A O 1
ATOM 1336 N N . GLN A 1 205 ? -3.453 35.569 -2.392 1.00 15.81 173 GLN A N 1
ATOM 1337 C CA . GLN A 1 205 ? -2.821 36.903 -2.381 1.00 12.23 173 GLN A CA 1
ATOM 1338 C C . GLN A 1 205 ? -1.981 37.154 -3.613 1.00 11.21 173 GLN A C 1
ATOM 1339 O O . GLN A 1 205 ? -1.251 36.277 -4.102 1.00 11.70 173 GLN A O 1
ATOM 1345 N N . THR A 1 206 ? -2.011 38.326 -4.208 1.00 8.43 174 THR A N 1
ATOM 1346 C CA . THR A 1 206 ? -1.017 38.726 -5.177 1.00 8.38 174 THR A CA 1
ATOM 1347 C C . THR A 1 206 ? 0.343 39.102 -4.465 1.00 6.50 174 THR A C 1
ATOM 1348 O O . THR A 1 206 ? 0.275 39.381 -3.229 1.00 6.67 174 THR A O 1
ATOM 1352 N N . GLY A 1 207 ? 1.392 39.118 -5.217 1.00 6.91 175 GLY A N 1
ATOM 1353 C CA . GLY A 1 207 ? 2.635 39.547 -4.607 1.00 7.15 175 GLY A CA 1
ATOM 1354 C C . GLY A 1 207 ? 2.604 40.939 -4.041 1.00 8.40 175 GLY A C 1
ATOM 1355 O O . GLY A 1 207 ? 3.171 41.147 -2.974 1.00 8.27 175 GLY A O 1
ATOM 1356 N N . ASN A 1 208 ? 1.975 41.836 -4.737 1.00 10.76 176 ASN A N 1
ATOM 1357 C CA . ASN A 1 208 ? 2.030 43.205 -4.231 1.00 13.06 176 ASN A CA 1
ATOM 1358 C C . ASN A 1 208 ? 1.020 43.316 -3.065 1.00 10.93 176 ASN A C 1
ATOM 1359 O O . ASN A 1 208 ? 1.348 44.125 -2.129 1.00 10.88 176 ASN A O 1
ATOM 1364 N N . LYS A 1 209 ? -0.044 42.551 -2.899 1.00 8.90 177 LYS A N 1
ATOM 1365 C CA . LYS A 1 209 ? -0.822 42.518 -1.705 1.00 9.96 177 LYS A CA 1
ATOM 1366 C C . LYS A 1 209 ? 0.025 42.040 -0.519 1.00 9.46 177 LYS A C 1
ATOM 1367 O O . LYS A 1 209 ? 0.034 42.617 0.592 1.00 8.23 177 LYS A O 1
ATOM 1373 N N . ALA A 1 210 ? 0.741 40.926 -0.764 1.00 7.13 178 ALA A N 1
ATOM 1374 C CA . ALA A 1 210 ? 1.582 40.363 0.289 1.00 6.17 178 ALA A CA 1
ATOM 1375 C C . ALA A 1 210 ? 2.672 41.394 0.702 1.00 5.78 178 ALA A C 1
ATOM 1376 O O . ALA A 1 210 ? 2.968 41.572 1.873 1.00 5.39 178 ALA A O 1
ATOM 1378 N N . ALA A 1 211 ? 3.228 42.081 -0.254 1.00 5.99 179 ALA A N 1
ATOM 1379 C CA . ALA A 1 211 ? 4.206 43.092 0.028 1.00 6.08 179 ALA A CA 1
ATOM 1380 C C . ALA A 1 211 ? 3.648 44.202 0.875 1.00 6.05 179 ALA A C 1
ATOM 1381 O O . ALA A 1 211 ? 4.335 44.738 1.720 1.00 5.97 179 ALA A O 1
ATOM 1383 N N . GLY A 1 212 ? 2.387 44.556 0.614 1.00 5.98 180 GLY A N 1
ATOM 1384 C CA . GLY A 1 212 ? 1.808 45.579 1.422 1.00 6.24 180 GLY A CA 1
ATOM 1385 C C . GLY A 1 212 ? 1.723 45.200 2.877 1.00 6.01 180 GLY A C 1
ATOM 1386 O O . GLY A 1 212 ? 1.833 46.074 3.785 1.00 6.19 180 GLY A O 1
ATOM 1387 N N . PHE A 1 213 ? 1.459 43.928 3.121 1.00 5.66 181 PHE A N 1
ATOM 1388 C CA . PHE A 1 213 ? 1.447 43.476 4.508 1.00 5.52 181 PHE A CA 1
ATOM 1389 C C . PHE A 1 213 ? 2.840 43.615 5.167 1.00 5.40 181 PHE A C 1
ATOM 1390 O O . PHE A 1 213 ? 2.980 44.007 6.319 1.00 5.70 181 PHE A O 1
ATOM 1398 N N . ALA A 1 214 ? 3.898 43.308 4.416 1.00 5.70 182 ALA A N 1
ATOM 1399 C CA . ALA A 1 214 ? 5.267 43.468 4.896 1.00 5.86 182 ALA A CA 1
ATOM 1400 C C . ALA A 1 214 ? 5.563 44.950 5.160 1.00 5.51 182 ALA A C 1
ATOM 1401 O O . ALA A 1 214 ? 6.136 45.292 6.167 1.00 5.96 182 ALA A O 1
ATOM 1403 N N . LEU A 1 215 ? 5.162 45.820 4.232 1.00 5.15 183 LEU A N 1
ATOM 1404 C CA . LEU A 1 215 ? 5.386 47.255 4.410 1.00 5.62 183 LEU A CA 1
ATOM 1405 C C . LEU A 1 215 ? 4.624 47.776 5.639 1.00 5.89 183 LEU A C 1
ATOM 1406 O O . LEU A 1 215 ? 5.133 48.602 6.367 1.00 6.59 183 LEU A O 1
ATOM 1411 N N . THR A 1 216 ? 3.411 47.292 5.867 1.00 5.65 184 THR A N 1
ATOM 1412 C CA . THR A 1 216 ? 2.698 47.692 7.089 1.00 6.84 184 THR A CA 1
ATOM 1413 C C . THR A 1 216 ? 3.411 47.291 8.351 1.00 6.34 184 THR A C 1
ATOM 1414 O O . THR A 1 216 ? 3.608 48.047 9.272 1.00 7.60 184 THR A O 1
ATOM 1418 N N . ASP A 1 217 ? 3.909 46.039 8.322 1.00 5.68 185 ASP A N 1
ATOM 1419 C CA . ASP A 1 217 ? 4.646 45.536 9.461 1.00 5.15 185 ASP A CA 1
ATOM 1420 C C . ASP A 1 217 ? 5.933 46.376 9.749 1.00 5.60 185 ASP A C 1
ATOM 1421 O O . ASP A 1 217 ? 6.336 46.659 10.848 1.00 5.88 185 ASP A O 1
ATOM 1426 N N . ILE A 1 218 ? 6.643 46.663 8.617 1.00 5.57 186 ILE A N 1
ATOM 1427 C CA . ILE A 1 218 ? 7.928 47.432 8.774 1.00 5.90 186 ILE A CA 1
ATOM 1428 C C . ILE A 1 218 ? 7.631 48.878 9.262 1.00 7.50 186 ILE A C 1
ATOM 1429 O O . ILE A 1 218 ? 8.370 49.402 10.109 1.00 7.51 186 ILE A O 1
ATOM 1434 N N . GLU A 1 219 ? 6.530 49.447 8.790 1.00 7.12 187 GLU A N 1
ATOM 1435 C CA . GLU A 1 219 ? 6.101 50.730 9.353 1.00 8.01 187 GLU A CA 1
ATOM 1436 C C . GLU A 1 219 ? 5.775 50.605 10.800 1.00 8.32 187 GLU A C 1
ATOM 1437 O O . GLU A 1 219 ? 6.107 51.570 11.549 1.00 8.59 187 GLU A O 1
ATOM 1443 N N . THR A 1 220 ? 5.174 49.515 11.266 1.00 8.09 188 THR A N 1
ATOM 1444 C CA . THR A 1 220 ? 5.012 49.331 12.736 1.00 7.54 188 THR A CA 1
ATOM 1445 C C . THR A 1 220 ? 6.278 49.347 13.454 1.00 7.05 188 THR A C 1
ATOM 1446 O O . THR A 1 220 ? 6.421 49.919 14.516 1.00 8.83 188 THR A O 1
ATOM 1450 N N . LEU A 1 221 ? 7.344 48.710 12.893 1.00 6.33 189 LEU A N 1
ATOM 1451 C CA . LEU A 1 221 ? 8.639 48.772 13.530 1.00 7.09 189 LEU A CA 1
ATOM 1452 C C . LEU A 1 221 ? 9.162 50.197 13.661 1.00 6.98 189 LEU A C 1
ATOM 1453 O O . LEU A 1 221 ? 9.620 50.567 14.768 1.00 7.16 189 LEU A O 1
ATOM 1458 N N . ILE A 1 222 ? 9.059 50.980 12.621 1.00 6.76 190 ILE A N 1
ATOM 1459 C CA . ILE A 1 222 ? 9.528 52.358 12.698 1.00 7.99 190 ILE A CA 1
ATOM 1460 C C . ILE A 1 222 ? 8.701 53.137 13.704 1.00 8.75 190 ILE A C 1
ATOM 1461 O O . ILE A 1 222 ? 9.276 53.928 14.473 1.00 9.19 190 ILE A O 1
ATOM 1466 N N . ASP A 1 223 ? 7.425 52.950 13.683 1.00 8.38 191 ASP A N 1
ATOM 1467 C CA . ASP A 1 223 ? 6.553 53.722 14.659 1.00 9.98 191 ASP A CA 1
ATOM 1468 C C . ASP A 1 223 ? 6.787 53.280 16.046 1.00 10.63 191 ASP A C 1
ATOM 1469 O O . ASP A 1 223 ? 6.469 54.044 16.996 1.00 12.49 191 ASP A O 1
ATOM 1474 N N . ALA A 1 224 ? 7.321 52.101 16.287 1.00 8.07 192 ALA A N 1
ATOM 1475 C CA . ALA A 1 224 ? 7.675 51.612 17.563 1.00 8.41 192 ALA A CA 1
ATOM 1476 C C . ALA A 1 224 ? 9.126 51.941 17.988 1.00 8.47 192 ALA A C 1
ATOM 1477 O O . ALA A 1 224 ? 9.653 51.387 18.966 1.00 8.30 192 ALA A O 1
ATOM 1479 N N . GLY A 1 225 ? 9.814 52.825 17.187 1.00 7.40 193 GLY A N 1
ATOM 1480 C CA . GLY A 1 225 ? 11.126 53.227 17.629 1.00 8.30 193 GLY A CA 1
ATOM 1481 C C . GLY A 1 225 ? 12.354 52.549 16.949 1.00 7.76 193 GLY A C 1
ATOM 1482 O O . GLY A 1 225 ? 13.493 52.830 17.301 1.00 8.04 193 GLY A O 1
ATOM 1483 N N . ALA A 1 226 ? 12.075 51.596 16.034 1.00 7.41 194 ALA A N 1
ATOM 1484 C CA . ALA A 1 226 ? 13.293 50.958 15.426 1.00 7.21 194 ALA A CA 1
ATOM 1485 C C . ALA A 1 226 ? 14.122 51.950 14.566 1.00 7.19 194 ALA A C 1
ATOM 1486 O O . ALA A 1 226 ? 13.508 52.679 13.781 1.00 8.15 194 ALA A O 1
ATOM 1488 N N . LYS A 1 227 ? 15.421 51.969 14.773 1.00 7.40 195 LYS A N 1
ATOM 1489 C CA . LYS A 1 227 ? 16.229 52.928 14.034 1.00 7.90 195 LYS A CA 1
ATOM 1490 C C . LYS A 1 227 ? 17.144 52.294 13.058 1.00 8.01 195 LYS A C 1
ATOM 1491 O O . LYS A 1 227 ? 17.809 52.971 12.307 1.00 7.84 195 LYS A O 1
ATOM 1497 N N . GLN A 1 228 ? 17.253 50.987 13.070 1.00 7.37 196 GLN A N 1
ATOM 1498 C CA . GLN A 1 228 ? 18.103 50.239 12.090 1.00 7.41 196 GLN A CA 1
ATOM 1499 C C . GLN A 1 228 ? 17.247 49.008 11.730 1.00 6.65 196 GLN A C 1
ATOM 1500 O O . GLN A 1 228 ? 16.928 48.215 12.638 1.00 7.20 196 GLN A O 1
ATOM 1506 N N . VAL A 1 229 ? 16.946 48.850 10.490 1.00 6.18 197 VAL A N 1
ATOM 1507 C CA . VAL A 1 229 ? 16.069 47.787 9.984 1.00 5.51 197 VAL A CA 1
ATOM 1508 C C . VAL A 1 229 ? 16.717 47.122 8.809 1.00 5.66 197 VAL A C 1
ATOM 1509 O O . VAL A 1 229 ? 17.066 47.795 7.829 1.00 6.71 197 VAL A O 1
ATOM 1513 N N . LEU A 1 230 ? 16.882 45.814 8.906 1.00 5.17 198 LEU A N 1
ATOM 1514 C CA . LEU A 1 230 ? 17.447 44.979 7.798 1.00 4.95 198 LEU A CA 1
ATOM 1515 C C . LEU A 1 230 ? 16.256 44.221 7.237 1.00 4.71 198 LEU A C 1
ATOM 1516 O O . LEU A 1 230 ? 15.763 43.283 7.853 1.00 5.57 198 LEU A O 1
ATOM 1521 N N . ALA A 1 231 ? 15.749 44.681 6.123 1.00 4.83 199 ALA A N 1
ATOM 1522 C CA . ALA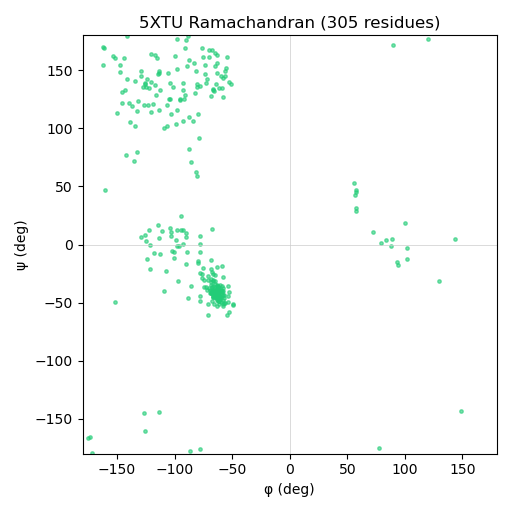 A 1 231 ? 14.549 44.163 5.482 1.00 5.32 199 ALA A CA 1
ATOM 1523 C C . ALA A 1 231 ? 14.921 43.351 4.300 1.00 5.19 199 ALA A C 1
ATOM 1524 O O . ALA A 1 231 ? 15.559 43.877 3.371 1.00 7.37 199 ALA A O 1
ATOM 1526 N N . ALA A 1 232 ? 14.493 42.123 4.196 1.00 4.94 200 ALA A N 1
ATOM 1527 C CA . ALA A 1 232 ? 14.814 41.232 3.110 1.00 4.95 200 ALA A CA 1
ATOM 1528 C C . ALA A 1 232 ? 13.608 41.058 2.177 1.00 4.96 200 ALA A C 1
ATOM 1529 O O . ALA A 1 232 ? 12.481 40.974 2.648 1.00 5.82 200 ALA A O 1
ATOM 1531 N N . ASN A 1 233 ? 13.892 40.873 0.890 1.00 4.46 201 ASN A N 1
ATOM 1532 C CA . ASN A 1 233 ? 12.890 40.442 -0.048 1.00 4.61 201 ASN A CA 1
ATOM 1533 C C . ASN A 1 233 ? 12.776 38.929 -0.082 1.00 4.80 201 ASN A C 1
ATOM 1534 O O . ASN A 1 233 ? 13.387 38.229 0.742 1.00 4.75 201 ASN A O 1
ATOM 1539 N N . ILE A 1 234 ? 11.908 38.424 -0.950 1.00 4.33 202 ILE A N 1
ATOM 1540 C CA . ILE A 1 234 ? 11.739 36.990 -1.078 1.00 4.21 202 ILE A CA 1
ATOM 1541 C C . ILE A 1 234 ? 12.825 36.448 -1.973 1.00 4.36 202 ILE A C 1
ATOM 1542 O O . ILE A 1 234 ? 13.040 36.971 -3.079 1.00 4.86 202 ILE A O 1
ATOM 1547 N N . PRO A 1 235 ? 13.547 35.386 -1.573 1.00 4.30 203 PRO A N 1
ATOM 1548 C CA . PRO A 1 235 ? 14.518 34.754 -2.448 1.00 4.79 203 PRO A CA 1
ATOM 1549 C C . PRO A 1 235 ? 14.023 34.324 -3.755 1.00 5.14 203 PRO A C 1
ATOM 1550 O O . PRO A 1 235 ? 12.808 34.101 -3.983 1.00 5.37 203 PRO A O 1
ATOM 1554 N N . ASP A 1 236 ? 15.008 34.107 -4.676 1.00 4.86 204 ASP A N 1
ATOM 1555 C CA . ASP A 1 236 ? 14.643 33.561 -6.025 1.00 6.50 204 ASP A CA 1
ATOM 1556 C C . ASP A 1 236 ? 14.421 32.074 -5.879 1.00 6.26 204 ASP A C 1
ATOM 1557 O O . ASP A 1 236 ? 15.366 31.293 -5.904 1.00 8.01 204 ASP A O 1
ATOM 1562 N N . PHE A 1 237 ? 13.179 31.664 -5.625 1.00 6.53 205 PHE A N 1
ATOM 1563 C CA . PHE A 1 237 ? 12.801 30.268 -5.438 1.00 7.07 205 PHE A CA 1
ATOM 1564 C C . PHE A 1 237 ? 12.312 29.654 -6.752 1.00 8.01 205 PHE A C 1
ATOM 1565 O O . PHE A 1 237 ? 11.665 28.605 -6.669 1.00 8.07 205 PHE A O 1
ATOM 1573 N N . VAL A 1 238 ? 12.697 30.147 -7.904 1.00 8.40 206 VAL A N 1
ATOM 1574 C CA . VAL A 1 238 ? 12.304 29.525 -9.191 1.00 10.47 206 VAL A CA 1
ATOM 1575 C C . VAL A 1 238 ? 12.648 28.050 -9.257 1.00 10.16 206 VAL A C 1
ATOM 1576 O O . VAL A 1 238 ? 11.847 27.272 -9.866 1.00 14.04 206 VAL A O 1
ATOM 1580 N N . ASP A 1 239 ? 13.719 27.641 -8.705 1.00 8.94 207 ASP A N 1
ATOM 1581 C CA . ASP A 1 239 ? 14.148 26.241 -8.780 1.00 9.77 207 ASP A CA 1
ATOM 1582 C C . ASP A 1 239 ? 13.801 25.434 -7.540 1.00 8.44 207 ASP A C 1
ATOM 1583 O O . ASP A 1 239 ? 14.195 24.240 -7.385 1.00 9.79 207 ASP A O 1
ATOM 1588 N N . ALA A 1 240 ? 13.093 25.997 -6.567 1.00 7.47 208 ALA A N 1
ATOM 1589 C CA . ALA A 1 240 ? 12.753 25.224 -5.381 1.00 6.91 208 ALA A CA 1
ATOM 1590 C C . ALA A 1 240 ? 11.956 23.953 -5.772 1.00 6.85 208 ALA A C 1
ATOM 1591 O O . ALA A 1 240 ? 10.941 24.075 -6.384 1.00 6.84 208 ALA A O 1
ATOM 1593 N N . PRO A 1 241 ? 12.414 22.781 -5.324 1.00 7.08 209 PRO A N 1
ATOM 1594 C CA . PRO A 1 241 ? 11.676 21.554 -5.757 1.00 8.04 209 PRO A CA 1
ATOM 1595 C C . PRO A 1 241 ? 10.247 21.541 -5.380 1.00 8.03 209 PRO A C 1
ATOM 1596 O O . PRO A 1 241 ? 9.394 21.103 -6.223 1.00 9.32 209 PRO A O 1
ATOM 1600 N N . TRP A 1 242 ? 9.829 22.072 -4.232 1.00 7.26 210 TRP A N 1
ATOM 1601 C CA . TRP A 1 242 ? 8.427 22.091 -3.832 1.00 8.1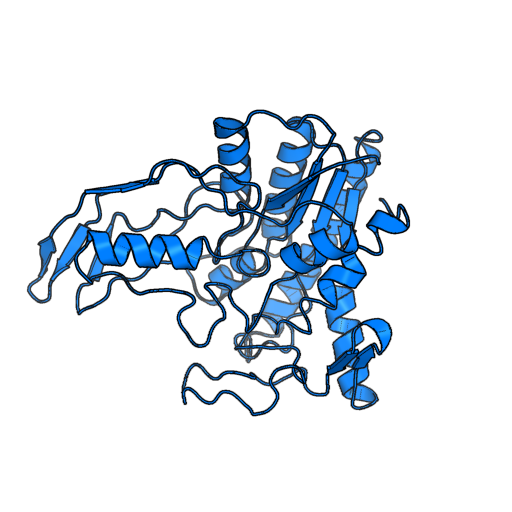3 210 TRP A CA 1
ATOM 1602 C C . TRP A 1 242 ? 7.608 23.006 -4.691 1.00 8.09 210 TRP A C 1
ATOM 1603 O O . TRP A 1 242 ? 6.369 22.962 -4.574 1.00 9.41 210 TRP A O 1
ATOM 1614 N N . PHE A 1 243 ? 8.234 23.866 -5.493 1.00 8.66 211 PHE A N 1
ATOM 1615 C CA . PHE A 1 243 ? 7.496 24.775 -6.364 1.00 8.68 211 PHE A CA 1
ATOM 1616 C C . PHE A 1 243 ? 7.515 24.267 -7.808 1.00 11.87 211 PHE A C 1
ATOM 1617 O O . PHE A 1 243 ? 7.070 25.003 -8.731 1.00 12.42 211 PHE A O 1
ATOM 1625 N N . ALA A 1 244 ? 7.965 23.062 -8.008 1.00 12.07 212 ALA A N 1
ATOM 1626 C CA . ALA A 1 244 ? 7.902 22.524 -9.396 1.00 13.89 212 ALA A CA 1
ATOM 1627 C C . ALA A 1 244 ? 6.463 22.442 -9.871 1.00 12.97 212 ALA A C 1
ATOM 1628 O O . ALA A 1 244 ? 5.564 22.122 -9.159 1.00 14.63 212 ALA A O 1
ATOM 1630 N N . GLY A 1 245 ? 6.309 22.896 -11.091 1.00 14.51 213 GLY A N 1
ATOM 1631 C CA . GLY A 1 245 ? 5.006 23.010 -11.782 1.00 17.71 213 GLY A CA 1
ATOM 1632 C C . GLY A 1 245 ? 4.210 24.232 -11.361 1.00 20.15 213 GLY A C 1
ATOM 1633 O O . GLY A 1 245 ? 3.078 24.412 -11.767 1.00 20.96 213 GLY A O 1
ATOM 1634 N N . GLN A 1 246 ? 4.749 25.083 -10.460 1.00 16.81 214 GLN A N 1
ATOM 1635 C CA . GLN A 1 246 ? 4.056 26.324 -9.998 1.00 16.93 214 GLN A CA 1
ATOM 1636 C C . GLN A 1 246 ? 4.834 27.522 -10.568 1.00 18.10 214 GLN A C 1
ATOM 1637 O O . GLN A 1 246 ? 4.539 28.639 -10.073 1.00 15.83 214 GLN A O 1
ATOM 1643 N N . GLN A 1 247 ? 5.781 27.365 -11.508 1.00 16.52 215 GLN A N 1
ATOM 1644 C CA . GLN A 1 247 ? 6.730 28.427 -11.880 1.00 22.85 215 GLN A CA 1
ATOM 1645 C C . GLN A 1 247 ? 6.121 29.701 -12.363 1.00 25.05 215 GLN A C 1
ATOM 1646 O O . GLN A 1 247 ? 6.619 30.815 -12.074 1.00 20.70 215 GLN A O 1
ATOM 1652 N N . LYS A 1 248 ? 5.130 29.648 -13.193 1.00 19.26 216 LYS A N 1
ATOM 1653 C CA . LYS A 1 248 ? 4.541 30.923 -13.614 1.00 22.16 216 LYS A CA 1
ATOM 1654 C C . LYS A 1 248 ? 3.941 31.695 -12.472 1.00 18.36 216 LYS A C 1
ATOM 1655 O O . LYS A 1 248 ? 4.136 32.966 -12.445 1.00 16.95 216 LYS A O 1
ATOM 1661 N N . LYS A 1 249 ? 3.203 31.045 -11.562 1.00 17.81 217 LYS A N 1
ATOM 1662 C CA . LYS A 1 249 ? 2.613 31.707 -10.480 1.00 18.25 217 LYS A CA 1
ATOM 1663 C C . LYS A 1 249 ? 3.695 32.222 -9.462 1.00 13.85 217 LYS A C 1
ATOM 1664 O O . LYS A 1 249 ? 3.622 33.361 -9.010 1.00 12.75 217 LYS A O 1
ATOM 1670 N N . THR A 1 250 ? 4.686 31.438 -9.187 1.00 10.98 218 THR A N 1
ATOM 1671 C CA . THR A 1 250 ? 5.734 31.810 -8.229 1.00 10.32 218 THR A CA 1
ATOM 1672 C C . THR A 1 250 ? 6.486 32.958 -8.817 1.00 11.85 218 THR A C 1
ATOM 1673 O O . THR A 1 250 ? 6.817 33.942 -8.120 1.00 9.84 218 THR A O 1
ATOM 1677 N N . THR A 1 251 ? 6.861 32.939 -10.096 1.00 9.64 219 THR A N 1
ATOM 1678 C CA . THR A 1 251 ? 7.660 33.943 -10.664 1.00 10.74 219 THR A CA 1
ATOM 1679 C C . THR A 1 251 ? 6.926 35.268 -10.619 1.00 9.41 219 THR A C 1
ATOM 1680 O O . THR A 1 251 ? 7.544 36.303 -10.222 1.00 10.30 219 THR A O 1
ATOM 1684 N N . ARG A 1 252 ? 5.669 35.313 -11.009 1.00 8.79 220 ARG A N 1
ATOM 1685 C CA . ARG A 1 252 ? 4.928 36.550 -10.994 1.00 10.28 220 ARG A CA 1
ATOM 1686 C C . ARG A 1 252 ? 4.762 37.074 -9.566 1.00 9.48 220 ARG A C 1
ATOM 1687 O O . ARG A 1 252 ? 4.902 38.287 -9.323 1.00 9.49 220 ARG A O 1
ATOM 1695 N N . PHE A 1 253 ? 4.437 36.204 -8.624 1.00 7.66 221 PHE A N 1
ATOM 1696 C CA . PHE A 1 253 ? 4.312 36.623 -7.244 1.00 6.72 221 PHE A CA 1
ATOM 1697 C C . PHE A 1 253 ? 5.582 37.260 -6.700 1.00 6.70 221 PHE A C 1
ATOM 1698 O O . PHE A 1 253 ? 5.536 38.323 -6.083 1.00 6.34 221 PHE A O 1
ATOM 1706 N N . ILE A 1 254 ? 6.692 36.550 -6.852 1.00 5.61 222 ILE A N 1
ATOM 1707 C CA . ILE A 1 254 ? 7.961 36.995 -6.255 1.00 5.92 222 ILE A CA 1
ATOM 1708 C C . ILE A 1 254 ? 8.366 38.301 -6.918 1.00 6.70 222 ILE A C 1
ATOM 1709 O O . ILE A 1 254 ? 8.803 39.215 -6.219 1.00 6.88 222 ILE A O 1
ATOM 1714 N N . GLN A 1 255 ? 8.240 38.412 -8.253 1.00 7.36 223 GLN A N 1
ATOM 1715 C CA . GLN A 1 255 ? 8.705 39.642 -8.912 1.00 7.97 223 GLN A CA 1
ATOM 1716 C C . GLN A 1 255 ? 7.846 40.841 -8.442 1.00 8.13 223 GLN A C 1
ATOM 1717 O O . GLN A 1 255 ? 8.388 41.897 -8.117 1.00 7.36 223 GLN A O 1
ATOM 1723 N N . SER A 1 256 ? 6.520 40.683 -8.396 1.00 7.37 224 SER A N 1
ATOM 1724 C CA . SER A 1 256 ? 5.618 41.764 -7.990 1.00 7.32 224 SER A CA 1
ATOM 1725 C C . SER A 1 256 ? 5.785 42.115 -6.511 1.00 7.10 224 SER A C 1
ATOM 1726 O O . SER A 1 256 ? 5.850 43.288 -6.170 1.00 7.09 224 SER A O 1
ATOM 1729 N N . HIS A 1 257 ? 5.916 41.092 -5.675 1.00 6.28 225 HIS A N 1
ATOM 1730 C CA . HIS A 1 257 ? 6.173 41.309 -4.263 1.00 5.56 225 HIS A CA 1
ATOM 1731 C C . HIS A 1 257 ? 7.459 42.144 -4.059 1.00 5.56 225 HIS A C 1
ATOM 1732 O O . HIS A 1 257 ? 7.478 43.141 -3.336 1.00 5.18 225 HIS A O 1
ATOM 1739 N N . ASN A 1 258 ? 8.528 41.697 -4.728 1.00 5.43 226 ASN A N 1
ATOM 1740 C CA . ASN A 1 258 ? 9.828 42.343 -4.430 1.00 5.93 226 ASN A CA 1
ATOM 1741 C C . ASN A 1 258 ? 9.916 43.755 -5.055 1.00 5.77 226 ASN A C 1
ATOM 1742 O O . ASN A 1 258 ? 10.493 44.650 -4.414 1.00 6.57 226 ASN A O 1
ATOM 1747 N N . GLN A 1 259 ? 9.237 43.974 -6.187 1.00 5.87 227 GLN A N 1
ATOM 1748 C CA . GLN A 1 259 ? 9.229 45.337 -6.741 1.00 7.09 227 GLN A CA 1
ATOM 1749 C C . GLN A 1 259 ? 8.438 46.259 -5.821 1.00 6.04 227 GLN A C 1
ATOM 1750 O O . GLN A 1 259 ? 8.862 47.405 -5.553 1.00 6.74 227 GLN A O 1
ATOM 1756 N N . ALA A 1 260 ? 7.301 45.804 -5.298 1.00 5.84 228 ALA A N 1
ATOM 1757 C CA . ALA A 1 260 ? 6.477 46.603 -4.420 1.00 5.93 228 ALA A CA 1
ATOM 1758 C C . ALA A 1 260 ? 7.216 46.875 -3.101 1.00 5.78 228 ALA A C 1
ATOM 1759 O O . ALA A 1 260 ? 7.218 48.029 -2.600 1.00 5.83 228 ALA A O 1
ATOM 1761 N N . LEU A 1 261 ? 7.844 45.845 -2.531 1.00 5.41 229 LEU A N 1
ATOM 1762 C CA . LEU A 1 261 ? 8.534 46.003 -1.285 1.00 5.75 229 LEU A CA 1
ATOM 1763 C C . LEU A 1 261 ? 9.676 47.033 -1.450 1.00 5.74 229 LEU A C 1
ATOM 1764 O O . LEU A 1 261 ? 9.793 47.930 -0.578 1.00 6.46 229 LEU A O 1
ATOM 1769 N N . LYS A 1 262 ? 10.468 46.880 -2.510 1.00 5.45 230 LYS A N 1
ATOM 1770 C CA . LYS A 1 262 ? 11.584 47.801 -2.691 1.00 6.79 230 LYS A CA 1
ATOM 1771 C C . LYS A 1 262 ? 11.085 49.276 -2.769 1.00 6.62 230 LYS A C 1
ATOM 1772 O O . LYS A 1 262 ? 11.632 50.170 -2.174 1.00 6.44 230 LYS A O 1
ATOM 1778 N N . ALA A 1 263 ? 10.051 49.459 -3.604 1.00 6.22 231 ALA A N 1
ATOM 1779 C CA . ALA A 1 263 ? 9.558 50.837 -3.779 1.00 5.58 231 ALA A CA 1
ATOM 1780 C C . ALA A 1 263 ? 8.990 51.361 -2.485 1.00 6.62 231 ALA A C 1
ATOM 1781 O O . ALA A 1 263 ? 9.217 52.518 -2.077 1.00 6.14 231 ALA A O 1
ATOM 1783 N N . GLY A 1 264 ? 8.253 50.529 -1.753 1.00 5.76 232 GLY A N 1
ATOM 1784 C CA . GLY A 1 264 ? 7.718 50.931 -0.504 1.00 5.92 232 GLY A CA 1
ATOM 1785 C C . GLY A 1 264 ? 8.757 51.257 0.549 1.00 5.84 232 GLY A C 1
ATOM 1786 O O . GLY A 1 264 ? 8.592 52.192 1.397 1.00 6.60 232 GLY A O 1
ATOM 1787 N N . LEU A 1 265 ? 9.861 50.546 0.556 1.00 5.67 233 LEU A N 1
ATOM 1788 C CA . LEU A 1 265 ? 10.948 50.814 1.463 1.00 6.31 233 LEU A CA 1
ATOM 1789 C C . LEU A 1 265 ? 11.711 52.033 1.071 1.00 5.77 233 LEU A C 1
ATOM 1790 O O . LEU A 1 265 ? 12.137 52.780 1.945 1.00 6.17 233 LEU A O 1
ATOM 1795 N N . ASP A 1 266 ? 11.874 52.252 -0.222 1.00 5.64 234 ASP A N 1
ATOM 1796 C CA . ASP A 1 266 ? 12.476 53.541 -0.650 1.00 6.74 234 ASP A CA 1
ATOM 1797 C C . ASP A 1 266 ? 11.662 54.686 -0.105 1.00 8.13 234 ASP A C 1
ATOM 1798 O O . ASP A 1 266 ? 12.192 55.686 0.348 1.00 8.39 234 ASP A O 1
ATOM 1803 N N . GLN A 1 267 ? 10.345 54.609 -0.176 1.00 7.02 235 GLN A N 1
ATOM 1804 C CA . GLN A 1 267 ? 9.475 55.642 0.339 1.00 7.69 235 GLN A CA 1
ATOM 1805 C C . GLN A 1 267 ? 9.526 55.796 1.816 1.00 7.61 235 GLN A C 1
ATOM 1806 O O . GLN A 1 267 ? 9.631 56.938 2.357 1.00 9.32 235 GLN A O 1
ATOM 1812 N N . LEU A 1 268 ? 9.563 54.683 2.592 1.00 8.25 236 LEU A N 1
ATOM 1813 C CA . LEU A 1 268 ? 9.714 54.773 3.990 1.00 8.90 236 LEU A CA 1
ATOM 1814 C C . LEU A 1 268 ? 11.055 55.392 4.339 1.00 8.47 236 LEU A C 1
ATOM 1815 O O . LEU A 1 268 ? 11.152 56.178 5.288 1.00 9.27 236 LEU A O 1
ATOM 1820 N N . ALA A 1 269 ? 12.149 55.020 3.654 1.00 8.06 237 ALA A N 1
ATOM 1821 C CA . ALA A 1 269 ? 13.469 55.596 3.945 1.00 8.58 237 ALA A CA 1
ATOM 1822 C C . ALA A 1 269 ? 13.460 57.098 3.722 1.00 8.49 237 ALA A C 1
ATOM 1823 O O . ALA A 1 269 ? 14.047 57.791 4.557 1.00 10.04 237 ALA A O 1
ATOM 1825 N N . ALA A 1 270 ? 12.804 57.568 2.675 1.00 9.01 238 ALA A N 1
ATOM 1826 C CA . ALA A 1 270 ? 12.752 59.042 2.404 1.00 10.22 238 ALA A CA 1
ATOM 1827 C C . ALA A 1 270 ? 11.995 59.700 3.477 1.00 10.53 238 ALA A C 1
ATOM 1828 O O . ALA A 1 270 ? 12.368 60.846 3.886 1.00 12.25 238 ALA A O 1
ATOM 1830 N N . ALA A 1 271 ? 10.947 59.137 4.010 1.00 10.01 239 ALA A N 1
ATOM 1831 C CA . ALA A 1 271 ? 10.098 59.711 5.051 1.00 10.97 239 ALA A CA 1
ATOM 1832 C C . ALA A 1 271 ? 10.640 59.611 6.408 1.00 12.04 239 ALA A C 1
ATOM 1833 O O . ALA A 1 271 ? 10.174 60.337 7.303 1.00 14.03 239 ALA A O 1
ATOM 1835 N N . HIS A 1 272 ? 11.616 58.789 6.681 1.00 10.69 240 HIS A N 1
ATOM 1836 C CA . HIS A 1 272 ? 12.167 58.561 7.984 1.00 10.95 240 HIS A CA 1
ATOM 1837 C C . HIS A 1 272 ? 13.664 58.556 7.907 1.00 12.18 240 HIS A C 1
ATOM 1838 O O . HIS A 1 272 ? 14.353 57.533 8.071 1.00 10.10 240 HIS A O 1
ATOM 1845 N N . PRO A 1 273 ? 14.293 59.772 7.691 1.00 12.75 241 PRO A N 1
ATOM 1846 C CA . PRO A 1 273 ? 15.732 59.865 7.563 1.00 14.61 241 PRO A CA 1
ATOM 1847 C C . PRO A 1 273 ? 16.565 59.459 8.781 1.00 13.91 241 PRO A C 1
ATOM 1848 O O . PRO A 1 273 ? 17.749 59.096 8.610 1.00 16.05 241 PRO A O 1
ATOM 1852 N N . ASP A 1 274 ? 15.972 59.431 9.954 1.00 13.55 242 ASP A N 1
ATOM 1853 C CA . ASP A 1 274 ? 16.601 58.952 11.179 1.00 14.18 242 ASP A CA 1
ATOM 1854 C C . ASP A 1 274 ? 16.668 57.435 11.302 1.00 13.42 242 ASP A C 1
ATOM 1855 O O . ASP A 1 274 ? 17.306 56.938 12.227 1.00 14.84 242 ASP A O 1
ATOM 1860 N N . VAL A 1 275 ? 16.039 56.706 10.377 1.00 10.14 243 VAL A N 1
ATOM 1861 C CA . VAL A 1 275 ? 16.091 55.270 10.367 1.00 8.94 243 VAL A CA 1
ATOM 1862 C C . VAL A 1 275 ? 17.038 54.794 9.275 1.00 7.55 243 VAL A C 1
ATOM 1863 O O . VAL A 1 275 ? 16.978 55.303 8.136 1.00 10.61 243 VAL A O 1
ATOM 1867 N N A GLU A 1 276 ? 17.926 53.902 9.604 0.70 6.83 244 GLU A N 1
ATOM 1868 N N B GLU A 1 276 ? 17.907 53.863 9.596 0.30 7.21 244 GLU A N 1
ATOM 1869 C CA A GLU A 1 276 ? 18.820 53.239 8.581 0.70 7.16 244 GLU A CA 1
ATOM 1870 C CA B GLU A 1 276 ? 18.795 53.238 8.591 0.30 6.97 244 GLU A CA 1
ATOM 1871 C C A GLU A 1 276 ? 18.033 51.978 8.123 0.70 5.99 244 GLU A C 1
ATOM 1872 C C B GLU A 1 276 ? 18.160 51.925 8.128 0.30 6.28 244 GLU A C 1
ATOM 1873 O O A GLU A 1 276 ? 17.748 51.094 8.913 0.70 6.41 244 GLU A O 1
ATOM 1874 O O B GLU A 1 276 ? 18.151 50.926 8.907 0.30 6.00 244 GLU A O 1
ATOM 1885 N N . ILE A 1 277 ? 17.665 51.939 6.882 1.00 6.12 245 ILE A N 1
ATOM 1886 C CA . ILE A 1 277 ? 17.002 50.774 6.283 1.00 5.94 245 ILE A CA 1
ATOM 1887 C C . ILE A 1 277 ? 17.984 50.106 5.324 1.00 6.10 245 ILE A C 1
ATOM 1888 O O . ILE A 1 277 ? 18.420 50.755 4.328 1.00 6.13 245 ILE A O 1
ATOM 1893 N N . TYR A 1 278 ? 18.320 48.870 5.578 1.00 6.19 246 TYR A N 1
ATOM 1894 C CA . TYR A 1 278 ? 19.212 48.074 4.706 1.00 6.05 246 TYR A CA 1
ATOM 1895 C C . TYR A 1 278 ? 18.350 47.125 3.944 1.00 6.78 246 TYR A C 1
ATOM 1896 O O . TYR A 1 278 ? 17.607 46.348 4.582 1.00 7.76 246 TYR A O 1
ATOM 1905 N N . TYR A 1 279 ? 18.401 47.090 2.634 1.00 6.74 247 TYR A N 1
ATOM 1906 C CA . TYR A 1 279 ? 17.594 46.195 1.786 1.00 6.21 247 TYR A CA 1
ATOM 1907 C C . TYR A 1 279 ? 18.383 45.026 1.379 1.00 6.09 247 TYR A C 1
ATOM 1908 O O . TYR A 1 279 ? 19.295 45.068 0.526 1.00 6.92 247 TYR A O 1
ATOM 1917 N N . PHE A 1 280 ? 18.111 43.882 2.029 1.00 5.48 248 PHE A N 1
ATOM 1918 C CA . PHE A 1 280 ? 18.789 42.642 1.753 1.00 5.29 248 PHE A CA 1
ATOM 1919 C C . PHE A 1 280 ? 18.077 42.024 0.584 1.00 5.26 248 PHE A C 1
ATOM 1920 O O . PHE A 1 280 ? 17.012 41.446 0.661 1.00 5.02 248 PHE A O 1
ATOM 1928 N N . ASP A 1 281 ? 18.740 42.080 -0.563 1.00 4.75 249 ASP A N 1
ATOM 1929 C CA . ASP A 1 281 ? 18.237 41.572 -1.865 1.00 5.11 249 ASP A CA 1
ATOM 1930 C C . ASP A 1 281 ? 18.577 40.101 -1.964 1.00 5.45 249 ASP A C 1
ATOM 1931 O O . ASP A 1 281 ? 19.488 39.641 -2.669 1.00 5.35 249 ASP A O 1
ATOM 1936 N N . ALA A 1 282 ? 17.869 39.353 -1.151 1.00 4.76 250 ALA A N 1
ATOM 1937 C CA . ALA A 1 282 ? 17.997 37.896 -1.130 1.00 4.65 250 ALA A CA 1
ATOM 1938 C C . ALA A 1 282 ? 17.696 37.300 -2.490 1.00 5.35 250 ALA A C 1
ATOM 1939 O O . ALA A 1 282 ? 18.304 36.284 -2.902 1.00 5.61 250 ALA A O 1
ATOM 1941 N N . PHE A 1 283 ? 16.723 37.862 -3.181 1.00 4.91 251 PHE A N 1
ATOM 1942 C CA . PHE A 1 283 ? 16.411 37.418 -4.545 1.00 5.21 251 PHE A CA 1
ATOM 1943 C C . PHE A 1 283 ? 17.680 37.446 -5.381 1.00 5.64 251 PHE A C 1
ATOM 1944 O O . PHE A 1 283 ? 18.031 36.436 -6.023 1.00 5.69 251 PHE A O 1
ATOM 1952 N N . ASP A 1 284 ? 18.327 38.598 -5.493 1.00 6.32 252 ASP A N 1
ATOM 1953 C CA . ASP A 1 284 ? 19.482 38.669 -6.392 1.00 6.33 252 ASP A CA 1
ATOM 1954 C C . ASP A 1 284 ? 20.611 37.777 -5.910 1.00 5.87 252 ASP A C 1
ATOM 1955 O O . ASP A 1 284 ? 21.345 37.206 -6.739 1.00 6.72 252 ASP A O 1
ATOM 1960 N N . LEU A 1 285 ? 20.775 37.571 -4.605 1.00 5.49 253 LEU A N 1
ATOM 1961 C CA . LEU A 1 285 ? 21.819 36.703 -4.143 1.00 5.65 253 LEU A CA 1
ATOM 1962 C C . LEU A 1 285 ? 21.564 35.270 -4.552 1.00 5.70 253 LEU A C 1
ATOM 1963 O O . LEU A 1 285 ? 22.465 34.594 -5.053 1.00 6.38 253 LEU A O 1
ATOM 1968 N N . PHE A 1 286 ? 20.362 34.787 -4.384 1.00 5.32 254 PHE A N 1
ATOM 1969 C CA . PHE A 1 286 ? 20.011 33.452 -4.842 1.00 5.68 254 PHE A CA 1
ATOM 1970 C C . PHE A 1 286 ? 20.181 33.357 -6.353 1.00 6.32 254 PHE A C 1
ATOM 1971 O O . PHE A 1 286 ? 20.715 32.341 -6.813 1.00 6.60 254 PHE A O 1
ATOM 1979 N N . ASN A 1 287 ? 19.743 34.343 -7.074 1.00 6.25 255 ASN A N 1
ATOM 1980 C CA . ASN A 1 287 ? 19.864 34.360 -8.520 1.00 6.75 255 ASN A CA 1
ATOM 1981 C C . ASN A 1 287 ? 21.307 34.330 -8.965 1.00 7.35 255 ASN A C 1
ATOM 1982 O O . ASN A 1 287 ? 21.622 33.508 -9.888 1.00 7.11 255 ASN A O 1
ATOM 1987 N N . LYS A 1 288 ? 22.172 35.124 -8.371 1.00 7.06 256 LYS A N 1
ATOM 1988 C CA . LYS A 1 288 ? 23.580 35.193 -8.724 1.00 8.49 256 LYS A CA 1
ATOM 1989 C C . LYS A 1 288 ? 24.193 33.845 -8.438 1.00 7.65 256 LYS A C 1
ATOM 1990 O O . LYS A 1 288 ? 25.016 33.275 -9.261 1.00 8.63 256 LYS A O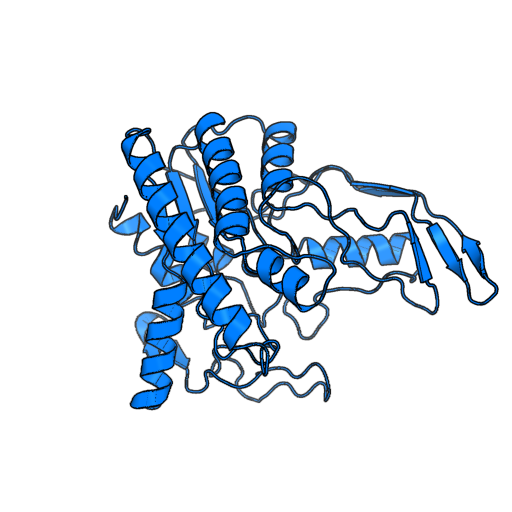 1
ATOM 1996 N N . VAL A 1 289 ? 24.061 33.290 -7.265 1.00 6.53 257 VAL A N 1
ATOM 1997 C CA . VAL A 1 289 ? 24.595 31.991 -6.888 1.00 7.22 257 VAL A CA 1
ATOM 1998 C C . VAL A 1 289 ? 24.148 30.960 -7.846 1.00 7.80 257 VAL A C 1
ATOM 1999 O O . VAL A 1 289 ? 25.019 30.155 -8.357 1.00 7.69 257 VAL A O 1
ATOM 2003 N N . SER A 1 290 ? 22.858 30.891 -8.162 1.00 7.01 258 SER A N 1
ATOM 2004 C CA . SER A 1 290 ? 22.336 29.896 -9.056 1.00 7.15 258 SER A CA 1
ATOM 2005 C C . SER A 1 290 ? 22.877 30.084 -10.464 1.00 7.48 258 SER A C 1
ATOM 2006 O O . SER A 1 290 ? 23.173 29.056 -11.084 1.00 8.64 258 SER A O 1
ATOM 2009 N N . ASN A 1 291 ? 23.029 31.292 -10.952 1.00 7.45 259 ASN A N 1
ATOM 2010 C CA . ASN A 1 291 ? 23.537 31.462 -12.309 1.00 8.85 259 ASN A CA 1
ATOM 2011 C C . ASN A 1 291 ? 24.964 31.104 -12.365 1.00 9.05 259 ASN A C 1
ATOM 2012 O O . ASN A 1 291 ? 25.370 30.518 -13.426 1.00 10.24 259 ASN A O 1
ATOM 2017 N N . GLU A 1 292 ? 25.788 31.258 -11.360 1.00 7.89 260 GLU A N 1
ATOM 2018 C CA . GLU A 1 292 ? 27.133 30.801 -11.347 1.00 8.90 260 GLU A CA 1
ATOM 2019 C C . GLU A 1 292 ? 27.185 29.330 -11.347 1.00 9.34 260 GLU A C 1
ATOM 2020 O O . GLU A 1 292 ? 27.929 28.684 -12.160 1.00 10.08 260 GLU A O 1
ATOM 2026 N N . VAL A 1 293 ? 26.354 28.595 -10.641 1.00 8.39 261 VAL A N 1
ATOM 2027 C CA . VAL A 1 293 ? 26.372 27.127 -10.693 1.00 9.04 261 VAL A CA 1
ATOM 2028 C C . VAL A 1 293 ? 25.883 26.693 -12.042 1.00 8.97 261 VAL A C 1
ATOM 2029 O O . VAL A 1 293 ? 26.531 25.758 -12.619 1.00 10.74 261 VAL A O 1
ATOM 2033 N N . LYS A 1 294 ? 24.884 27.269 -12.606 1.00 8.74 262 LYS A N 1
ATOM 2034 C CA . LYS A 1 294 ? 24.328 26.839 -13.907 1.00 9.41 262 LYS A CA 1
ATOM 2035 C C . LYS A 1 294 ? 25.353 27.026 -15.010 1.00 11.49 262 LYS A C 1
ATOM 2036 O O . LYS A 1 294 ? 25.498 26.103 -15.878 1.00 14.43 262 LYS A O 1
ATOM 2042 N N . THR A 1 295 ? 26.073 28.091 -15.015 1.00 10.74 263 THR A N 1
ATOM 2043 C CA . THR A 1 295 ? 26.946 28.500 -16.170 1.00 11.51 263 THR A CA 1
ATOM 2044 C C . THR A 1 295 ? 28.331 28.066 -15.942 1.00 12.97 263 THR A C 1
ATOM 2045 O O . THR A 1 295 ? 29.046 27.799 -16.961 1.00 16.12 263 THR A O 1
ATOM 2049 N N . LYS A 1 296 ? 28.840 27.981 -14.732 1.00 13.07 264 LYS A N 1
ATOM 2050 C CA . LYS A 1 296 ? 30.238 27.674 -14.467 1.00 12.67 264 LYS A CA 1
ATOM 2051 C C . LYS A 1 296 ? 30.436 26.415 -13.708 1.00 12.66 264 LYS A C 1
ATOM 2052 O O . LYS A 1 296 ? 31.544 25.940 -13.481 1.00 13.91 264 LYS A O 1
ATOM 2058 N N . GLY A 1 297 ? 29.364 25.790 -13.234 1.00 11.13 265 GLY A N 1
ATOM 2059 C CA . GLY A 1 297 ? 29.449 24.565 -12.515 1.00 10.55 265 GLY A CA 1
ATOM 2060 C C . GLY A 1 297 ? 29.518 24.668 -11.015 1.00 11.35 265 GLY A C 1
ATOM 2061 O O . GLY A 1 297 ? 29.375 23.678 -10.328 1.00 11.20 265 GLY A O 1
ATOM 2062 N N . LYS A 1 298 ? 29.796 25.845 -10.494 1.00 10.54 266 LYS A N 1
ATOM 2063 C CA . LYS A 1 298 ? 30.024 26.011 -9.045 1.00 9.99 266 LYS A CA 1
ATOM 2064 C C . LYS A 1 298 ? 29.866 27.469 -8.735 1.00 10.12 266 LYS A C 1
ATOM 2065 O O . LYS A 1 298 ? 29.980 28.359 -9.567 1.00 10.92 266 LYS A O 1
ATOM 2071 N N . TYR A 1 299 ? 29.506 27.654 -7.442 1.00 9.49 267 TYR A N 1
ATOM 2072 C CA . TYR A 1 299 ? 29.612 28.979 -6.753 1.00 7.53 267 TYR A CA 1
ATOM 2073 C C . TYR A 1 299 ? 30.486 28.724 -5.567 1.00 7.97 267 TYR A C 1
ATOM 2074 O O . TYR A 1 299 ? 30.200 27.904 -4.735 1.00 8.26 267 TYR A O 1
ATOM 2083 N N . GLN A 1 300 ? 31.638 29.430 -5.492 1.00 9.33 268 GLN A N 1
ATOM 2084 C CA . GLN A 1 300 ? 32.593 29.190 -4.459 1.00 10.42 268 GLN A CA 1
ATOM 2085 C C . GLN A 1 300 ? 32.899 30.460 -3.736 1.00 11.87 268 GLN A C 1
ATOM 2086 O O . GLN A 1 300 ? 33.070 31.510 -4.350 1.00 12.52 268 GLN A O 1
ATOM 2092 N N . ASP A 1 301 ? 32.994 30.328 -2.414 1.00 10.02 269 ASP A N 1
ATOM 2093 C CA . ASP A 1 301 ? 33.439 31.425 -1.572 1.00 10.19 269 ASP A CA 1
ATOM 2094 C C . ASP A 1 301 ? 34.435 30.840 -0.622 1.00 9.88 269 ASP A C 1
ATOM 2095 O O . ASP A 1 301 ? 34.114 30.253 0.386 1.00 10.01 269 ASP A O 1
ATOM 2100 N N . LYS A 1 302 ? 35.785 31.088 -0.923 1.00 13.18 270 LYS A N 1
ATOM 2101 C CA . LYS A 1 302 ? 36.798 30.450 -0.074 1.00 14.72 270 LYS A CA 1
ATOM 2102 C C . LYS A 1 302 ? 36.977 31.068 1.286 1.00 12.38 270 LYS A C 1
ATOM 2103 O O . LYS A 1 302 ? 37.304 30.344 2.227 1.00 18.01 270 LYS A O 1
ATOM 2109 N N . GLU A 1 303 ? 36.525 32.347 1.433 1.00 13.74 271 GLU A N 1
ATOM 2110 C CA . GLU A 1 303 ? 36.523 33.013 2.753 1.00 14.23 271 GLU A CA 1
ATOM 2111 C C . GLU A 1 303 ? 35.551 32.230 3.651 1.00 13.19 271 GLU A C 1
ATOM 2112 O O . GLU A 1 303 ? 35.792 32.023 4.842 1.00 16.91 271 GLU A O 1
ATOM 2118 N N . LEU A 1 304 ? 34.409 31.788 3.097 1.00 10.60 272 LEU A N 1
ATOM 2119 C CA . LEU A 1 304 ? 33.442 31.031 3.874 1.00 10.84 272 LEU A CA 1
ATOM 2120 C C . LEU A 1 304 ? 33.663 29.506 3.863 1.00 11.43 272 LEU A C 1
ATOM 2121 O O . LEU A 1 304 ? 32.956 28.780 4.504 1.00 12.53 272 LEU A O 1
ATOM 2126 N N . ALA A 1 305 ? 34.633 29.076 3.040 1.00 12.55 273 ALA A N 1
ATOM 2127 C CA . ALA A 1 305 ? 34.871 27.576 2.811 1.00 12.99 273 ALA A CA 1
ATOM 2128 C C . ALA A 1 305 ? 33.678 26.833 2.301 1.00 12.93 273 ALA A C 1
ATOM 2129 O O . ALA A 1 305 ? 33.255 25.763 2.837 1.00 14.98 273 ALA A O 1
ATOM 2131 N N . ILE A 1 306 ? 33.052 27.505 1.287 1.00 10.39 274 ILE A N 1
ATOM 2132 C CA . ILE A 1 306 ? 31.864 26.892 0.675 1.00 10.39 274 ILE A CA 1
ATOM 2133 C C . ILE A 1 306 ? 32.038 26.753 -0.801 1.00 9.05 274 ILE A C 1
ATOM 2134 O O . ILE A 1 306 ? 32.555 27.675 -1.451 1.00 10.85 274 ILE A O 1
ATOM 2139 N N . THR A 1 307 ? 31.554 25.666 -1.367 1.00 8.46 275 THR A N 1
ATOM 2140 C CA . THR A 1 307 ? 31.397 25.468 -2.762 1.00 8.63 275 THR A CA 1
ATOM 2141 C C . THR A 1 307 ? 30.044 24.813 -2.997 1.00 8.98 275 THR A C 1
ATOM 2142 O O . THR A 1 307 ? 29.788 23.669 -2.557 1.00 10.97 275 THR A O 1
ATOM 2146 N N . LEU A 1 308 ? 29.174 25.469 -3.732 1.00 7.34 276 LEU A N 1
ATOM 2147 C CA . LEU A 1 308 ? 27.900 24.878 -4.152 1.00 7.62 276 LEU A CA 1
ATOM 2148 C C . LEU A 1 308 ? 28.020 24.430 -5.561 1.00 8.01 276 LEU A C 1
ATOM 2149 O O . LEU A 1 308 ? 28.547 25.157 -6.424 1.00 8.38 276 LEU A O 1
ATOM 2154 N N . THR A 1 309 ? 27.513 23.233 -5.810 1.00 8.59 277 THR A N 1
ATOM 2155 C CA . THR A 1 309 ? 27.526 22.655 -7.161 1.00 8.50 277 THR A CA 1
ATOM 2156 C C . THR A 1 309 ? 26.186 22.152 -7.590 1.00 8.69 277 THR A C 1
ATOM 2157 O O . THR A 1 309 ? 25.953 21.660 -8.710 1.00 9.51 277 THR A O 1
ATOM 2161 N N . ASN A 1 310 ? 25.091 22.386 -6.790 1.00 8.36 278 ASN A N 1
ATOM 2162 C CA . ASN A 1 310 ? 23.755 21.966 -7.094 1.00 8.05 278 ASN A CA 1
ATOM 2163 C C . ASN A 1 310 ? 22.762 22.990 -6.580 1.00 7.13 278 ASN A C 1
ATOM 2164 O O . ASN A 1 310 ? 22.782 23.264 -5.364 1.00 7.96 278 ASN A O 1
ATOM 2169 N N . VAL A 1 311 ? 21.957 23.517 -7.476 1.00 6.92 279 VAL A N 1
ATOM 2170 C CA . VAL A 1 311 ? 20.902 24.516 -7.108 1.00 8.01 279 VAL A CA 1
ATOM 2171 C C . VAL A 1 311 ? 19.491 24.087 -7.497 1.00 8.27 279 VAL A C 1
ATOM 2172 O O . VAL A 1 311 ? 18.581 24.899 -7.460 1.00 9.13 279 VAL A O 1
ATOM 2176 N N . THR A 1 312 ? 19.302 22.820 -7.874 1.00 7.36 280 THR A N 1
ATOM 2177 C CA . THR A 1 312 ? 18.036 22.326 -8.296 1.00 9.05 280 THR A CA 1
ATOM 2178 C C . THR A 1 312 ? 17.498 21.147 -7.566 1.00 8.36 280 THR A C 1
ATOM 2179 O O . THR A 1 312 ? 16.309 20.733 -7.796 1.00 10.36 280 THR A O 1
ATOM 2183 N N . GLY A 1 313 ? 18.308 20.459 -6.753 1.00 7.38 281 GLY A N 1
ATOM 2184 C CA . GLY A 1 313 ? 17.856 19.218 -6.081 1.00 6.77 281 GLY A CA 1
ATOM 2185 C C . GLY A 1 313 ? 17.843 19.361 -4.571 1.00 7.72 281 GLY A C 1
ATOM 2186 O O . GLY A 1 313 ? 18.488 20.250 -3.998 1.00 7.59 281 GLY A O 1
ATOM 2187 N N . GLU A 1 314 ? 17.150 18.485 -3.902 1.00 8.13 282 GLU A N 1
ATOM 2188 C CA . GLU A 1 314 ? 17.059 18.415 -2.478 1.00 8.97 282 GLU A CA 1
ATOM 2189 C C . GLU A 1 314 ? 18.265 17.715 -1.910 1.00 7.47 282 GLU A C 1
ATOM 2190 O O . GLU A 1 314 ? 18.526 16.558 -2.332 1.00 10.04 282 GLU A O 1
ATOM 2196 N N . ALA A 1 315 ? 18.882 18.166 -0.869 1.00 6.72 283 ALA A N 1
ATOM 2197 C CA . ALA A 1 315 ? 19.856 17.375 -0.153 1.00 7.37 283 ALA A CA 1
ATOM 2198 C C . ALA A 1 315 ? 19.222 16.313 0.730 1.00 7.66 283 ALA A C 1
ATOM 2199 O O . ALA A 1 315 ? 19.844 15.282 0.944 1.00 8.98 283 ALA A O 1
ATOM 2201 N N . TYR A 1 316 ? 18.020 16.579 1.207 1.00 6.53 284 TYR A N 1
ATOM 2202 C CA . TYR A 1 316 ? 17.221 15.699 2.059 1.00 7.19 284 TYR A CA 1
ATOM 2203 C C . TYR A 1 316 ? 15.889 15.547 1.388 1.00 7.99 284 TYR A C 1
ATOM 2204 O O . TYR A 1 316 ? 15.182 16.520 1.184 1.00 8.01 284 TYR A O 1
ATOM 2213 N N . SER A 1 317 ? 15.571 14.295 1.071 1.00 9.71 285 SER A N 1
ATOM 2214 C CA . SER A 1 317 ? 14.194 13.953 0.553 1.00 12.11 285 SER A CA 1
ATOM 2215 C C . SER A 1 317 ? 13.211 13.390 1.615 1.00 11.26 285 SER A C 1
ATOM 2216 O O . SER A 1 317 ? 13.537 12.320 2.213 1.00 17.19 285 SER A O 1
ATOM 2219 N N . TYR A 1 318 ? 12.190 14.173 1.825 1.00 14.53 286 TYR A N 1
ATOM 2220 C CA . TYR A 1 318 ? 11.032 13.783 2.719 1.00 16.07 286 TYR A CA 1
ATOM 2221 C C . TYR A 1 318 ? 10.245 12.572 2.030 1.00 25.81 286 TYR A C 1
ATOM 2222 O O . TYR A 1 318 ? 9.205 12.256 2.549 1.00 25.18 286 TYR A O 1
ATOM 2231 N N . ALA A 1 319 ? 10.720 11.831 0.980 1.00 22.31 287 ALA A N 1
ATOM 2232 C CA . ALA A 1 319 ? 10.116 10.498 0.505 1.00 19.45 287 ALA A CA 1
ATOM 2233 C C . ALA A 1 319 ? 10.952 9.233 0.781 1.00 22.11 287 ALA A C 1
ATOM 2234 O O . ALA A 1 319 ? 10.387 8.166 1.075 1.00 19.48 287 ALA A O 1
ATOM 2236 N N . THR A 1 320 ? 12.278 9.276 0.621 1.00 17.17 288 THR A N 1
ATOM 2237 C CA . THR A 1 320 ? 13.103 8.193 0.879 1.00 16.94 288 THR A CA 1
ATOM 2238 C C . THR A 1 320 ? 13.799 8.269 2.214 1.00 20.99 288 THR A C 1
ATOM 2239 O O . THR A 1 320 ? 14.447 7.295 2.619 1.00 20.34 288 THR A O 1
ATOM 2243 N N . GLY A 1 321 ? 13.750 9.462 2.882 1.00 15.61 289 GLY A N 1
ATOM 2244 C CA . GLY A 1 321 ? 14.556 9.710 4.014 1.00 19.27 289 GLY A CA 1
ATOM 2245 C C . GLY A 1 321 ? 16.022 9.884 3.481 1.00 14.45 289 GLY A C 1
ATOM 2246 O O . GLY A 1 321 ? 16.821 9.904 4.292 1.00 26.61 289 GLY A O 1
ATOM 2247 N N . LYS A 1 322 ? 16.202 10.002 2.179 1.00 16.00 290 LYS A N 1
ATOM 2248 C CA . LYS A 1 322 ? 17.647 10.023 1.582 1.00 16.32 290 LYS A CA 1
ATOM 2249 C C . LYS A 1 322 ? 18.221 11.367 2.074 1.00 12.93 290 LYS A C 1
ATOM 2250 O O . LYS A 1 322 ? 17.617 12.346 1.774 1.00 10.69 290 LYS A O 1
ATOM 2256 N N . VAL A 1 323 ? 19.395 11.369 2.695 1.00 12.06 291 VAL A N 1
ATOM 2257 C CA . VAL A 1 323 ? 20.234 12.644 2.894 1.00 11.09 291 VAL A CA 1
ATOM 2258 C C . VAL A 1 323 ? 21.520 12.328 2.148 1.00 11.07 291 VAL A C 1
ATOM 2259 O O . VAL A 1 323 ? 22.217 11.310 2.364 1.00 10.72 291 VAL A O 1
ATOM 2263 N N . ILE A 1 324 ? 21.831 13.154 1.169 1.00 10.12 292 ILE A N 1
ATOM 2264 C CA . ILE A 1 324 ? 23.010 12.944 0.351 1.00 10.91 292 ILE A CA 1
ATOM 2265 C C . ILE A 1 324 ? 24.239 13.081 1.142 1.00 10.09 292 ILE A C 1
ATOM 2266 O O . ILE A 1 324 ? 24.303 13.597 2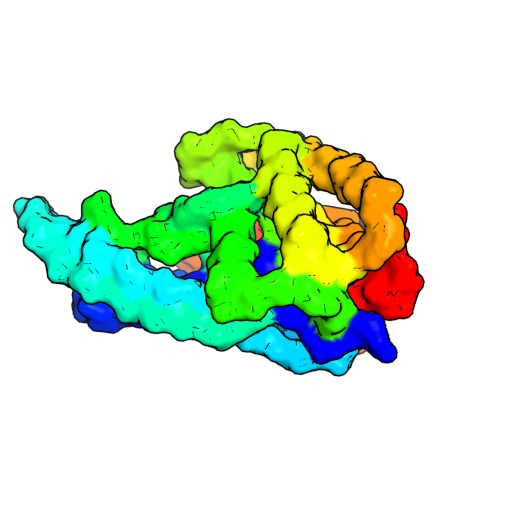.250 1.00 10.22 292 ILE A O 1
ATOM 2271 N N . ALA A 1 325 ? 25.382 12.581 0.546 1.00 10.40 293 ALA A N 1
ATOM 2272 C CA . ALA A 1 325 ? 26.579 12.589 1.231 1.00 12.27 293 ALA A CA 1
ATOM 2273 C C . ALA A 1 325 ? 27.267 13.899 1.776 1.00 11.94 293 ALA A C 1
ATOM 2274 O O . ALA A 1 325 ? 27.812 14.034 2.869 1.00 13.78 293 ALA A O 1
ATOM 2276 N N . GLN A 1 326 ? 27.110 14.820 0.903 1.00 12.07 294 GLN A N 1
ATOM 2277 C CA . GLN A 1 326 ? 27.665 16.146 1.204 1.00 10.72 294 GLN A CA 1
ATOM 2278 C C . GLN A 1 326 ? 26.613 17.222 0.907 1.00 8.81 294 GLN A C 1
ATOM 2279 O O . GLN A 1 326 ? 26.593 17.872 -0.118 1.00 8.87 294 GLN A O 1
ATOM 2285 N N . PRO A 1 327 ? 25.678 17.354 1.888 1.00 8.34 295 PRO A N 1
ATOM 2286 C CA . PRO A 1 327 ? 24.568 18.277 1.694 1.00 7.80 295 PRO A CA 1
ATOM 2287 C C . PRO A 1 327 ? 24.929 19.737 1.422 1.00 6.46 295 PRO A C 1
ATOM 2288 O O . PRO A 1 327 ? 24.191 20.424 0.757 1.00 6.75 295 PRO A O 1
ATOM 2292 N N . ASN A 1 328 ? 26.066 20.182 1.922 1.00 6.77 296 ASN A N 1
ATOM 2293 C CA . ASN A 1 328 ? 26.474 21.567 1.770 1.00 6.89 296 ASN A CA 1
ATOM 2294 C C . ASN A 1 328 ? 27.048 21.879 0.431 1.00 6.61 296 ASN A C 1
ATOM 2295 O O . ASN A 1 328 ? 27.439 23.023 0.214 1.00 7.74 296 ASN A O 1
ATOM 2300 N N A ARG A 1 329 ? 27.020 20.959 -0.507 0.70 6.52 297 ARG A N 1
ATOM 2301 N N B ARG A 1 329 ? 27.017 20.950 -0.516 0.30 6.58 297 ARG A N 1
ATOM 2302 C CA A ARG A 1 329 ? 27.184 21.297 -1.924 0.70 6.86 297 ARG A CA 1
ATOM 2303 C CA B ARG A 1 329 ? 27.141 21.284 -1.943 0.30 6.58 297 ARG A CA 1
ATOM 2304 C C A ARG A 1 329 ? 25.910 21.826 -2.608 0.70 6.90 297 ARG A C 1
ATOM 2305 C C B ARG A 1 329 ? 25.891 21.835 -2.589 0.30 6.67 297 ARG A C 1
ATOM 2306 O O A ARG A 1 329 ? 25.892 22.235 -3.726 0.70 6.75 297 ARG A O 1
ATOM 2307 O O B ARG A 1 329 ? 25.903 22.273 -3.720 0.30 6.60 297 ARG A O 1
ATOM 2322 N N . ASN A 1 330 ? 24.782 21.772 -1.840 1.00 6.33 298 ASN A N 1
ATOM 2323 C CA . ASN A 1 330 ? 23.485 22.167 -2.379 1.00 6.58 298 ASN A CA 1
ATOM 2324 C C . ASN A 1 330 ? 23.027 23.492 -1.848 1.00 5.67 298 ASN A C 1
ATOM 2325 O O . ASN A 1 330 ? 23.264 23.823 -0.670 1.00 6.89 298 ASN A O 1
ATOM 2330 N N . LEU A 1 331 ? 22.328 24.253 -2.684 1.00 5.44 299 LEU A N 1
ATOM 2331 C CA . LEU A 1 331 ? 21.530 25.388 -2.212 1.00 5.31 299 LEU A CA 1
ATOM 2332 C C . LEU A 1 331 ? 20.368 24.908 -1.331 1.00 5.45 299 LEU A C 1
ATOM 2333 O O . LEU A 1 331 ? 20.185 25.437 -0.205 1.00 5.16 299 LEU A O 1
ATOM 2338 N N . PHE A 1 332 ? 19.617 23.969 -1.829 1.00 5.97 300 PHE A N 1
ATOM 2339 C CA . PHE A 1 332 ? 18.399 23.500 -1.134 1.00 4.94 300 PHE A CA 1
ATOM 2340 C C . PHE A 1 332 ? 18.670 22.332 -0.235 1.00 5.55 300 PHE A C 1
ATOM 2341 O O . PHE A 1 332 ? 19.181 21.283 -0.656 1.00 5.89 300 PHE A O 1
ATOM 2349 N N . TRP A 1 333 ? 18.286 22.480 1.035 1.00 4.82 301 TRP A N 1
ATOM 2350 C CA . TRP A 1 333 ? 18.257 21.399 2.013 1.00 5.26 301 TRP A CA 1
ATOM 2351 C C . TRP A 1 333 ? 17.140 20.426 1.722 1.00 5.70 301 TRP A C 1
ATOM 2352 O O . TRP A 1 333 ? 17.363 19.240 1.433 1.00 6.73 301 TRP A O 1
ATOM 2363 N N . ASP A 1 334 ? 15.928 20.934 1.738 1.00 5.65 302 ASP A N 1
ATOM 2364 C CA . ASP A 1 334 ? 14.750 20.124 1.356 1.00 5.81 302 ASP A CA 1
ATOM 2365 C C . ASP A 1 334 ? 14.171 20.689 0.073 1.00 5.81 302 ASP A C 1
ATOM 2366 O O . ASP A 1 334 ? 14.940 21.184 -0.769 1.00 6.71 302 ASP A O 1
ATOM 2371 N N . GLY A 1 335 ? 12.843 20.684 -0.119 1.00 5.61 303 GLY A N 1
ATOM 2372 C CA . GLY A 1 335 ? 12.252 21.296 -1.272 1.00 6.11 303 GLY A CA 1
ATOM 2373 C C . GLY A 1 335 ? 12.097 22.782 -1.347 1.00 6.21 303 GLY A C 1
ATOM 2374 O O . GLY A 1 335 ? 11.535 23.303 -2.309 1.00 6.48 303 GLY A O 1
ATOM 2375 N N . LEU A 1 336 ? 12.542 23.451 -0.288 1.00 6.13 304 LEU A N 1
ATOM 2376 C CA . LEU A 1 336 ? 12.456 24.916 -0.253 1.00 6.16 304 LEU A CA 1
ATOM 2377 C C . LEU A 1 336 ? 13.537 25.550 0.593 1.00 5.52 304 LEU A C 1
ATOM 2378 O O . LEU A 1 336 ? 14.030 26.614 0.274 1.00 5.92 304 LEU A O 1
ATOM 2383 N N . HIS A 1 337 ? 13.719 25.047 1.827 1.00 5.19 305 HIS A N 1
ATOM 2384 C CA . HIS A 1 337 ? 14.621 25.704 2.739 1.00 5.40 305 HIS A CA 1
ATOM 2385 C C . HIS A 1 337 ? 16.095 25.520 2.350 1.00 5.31 305 HIS A C 1
ATOM 2386 O O . HIS A 1 337 ? 16.501 24.416 1.918 1.00 6.08 305 HIS A O 1
ATOM 2393 N N . PRO A 1 338 ? 16.912 26.538 2.527 1.00 5.22 306 PRO A N 1
ATOM 2394 C CA . PRO A 1 338 ? 18.321 26.452 2.198 1.00 5.25 306 PRO A CA 1
ATOM 2395 C C . PRO A 1 338 ? 19.103 25.607 3.188 1.00 5.11 306 PRO A C 1
ATOM 2396 O O . PRO A 1 338 ? 18.736 25.493 4.377 1.00 4.77 306 PRO A O 1
ATOM 2400 N N . THR A 1 339 ? 20.245 25.052 2.666 1.00 4.96 307 THR A N 1
ATOM 2401 C CA . THR A 1 339 ? 21.229 24.427 3.495 1.00 5.02 307 THR A CA 1
ATOM 2402 C C . THR A 1 339 ? 21.911 25.477 4.387 1.00 4.55 307 THR A C 1
ATOM 2403 O O . THR A 1 339 ? 21.852 26.670 4.149 1.00 5.09 307 THR A O 1
ATOM 2407 N N . THR A 1 340 ? 22.648 24.996 5.384 1.00 4.73 308 THR A N 1
ATOM 2408 C CA . THR A 1 340 ? 23.337 25.884 6.286 1.00 5.31 308 THR A CA 1
ATOM 2409 C C . THR A 1 340 ? 24.436 26.634 5.574 1.00 4.77 308 THR A C 1
ATOM 2410 O O . THR A 1 340 ? 24.752 27.777 5.876 1.00 5.33 308 THR A O 1
ATOM 2414 N N . ALA A 1 341 ? 25.054 25.992 4.536 1.00 5.03 309 ALA A N 1
ATOM 2415 C CA . ALA A 1 341 ? 26.033 26.725 3.704 1.00 5.03 309 ALA A CA 1
ATOM 2416 C C . ALA A 1 341 ? 25.354 27.910 3.054 1.00 5.13 309 ALA A C 1
ATOM 2417 O O . ALA A 1 341 ? 25.890 29.010 3.001 1.00 5.21 309 ALA A O 1
ATOM 2419 N N . MET A 1 342 ? 24.209 27.696 2.427 1.00 5.41 310 MET A N 1
ATOM 2420 C CA . MET A 1 342 ? 23.499 28.848 1.780 1.00 4.75 310 MET A CA 1
ATOM 2421 C C . MET A 1 342 ? 23.025 29.864 2.835 1.00 4.26 310 MET A C 1
ATOM 2422 O O . MET A 1 342 ? 23.113 31.054 2.555 1.00 4.76 310 MET A O 1
ATOM 2427 N N . HIS A 1 343 ? 22.635 29.450 4.031 1.00 4.59 311 HIS A N 1
ATOM 2428 C CA . HIS A 1 343 ? 22.420 30.391 5.099 1.00 4.60 311 HIS A CA 1
ATOM 2429 C C . HIS A 1 343 ? 23.605 31.233 5.442 1.00 4.96 311 HIS A C 1
ATOM 2430 O O . HIS A 1 343 ? 23.496 32.411 5.741 1.00 5.02 311 HIS A O 1
ATOM 2437 N N A LYS A 1 344 ? 24.806 30.648 5.411 0.70 5.07 312 LYS A N 1
ATOM 2438 N N B LYS A 1 344 ? 24.802 30.641 5.421 0.30 4.98 312 LYS A N 1
ATOM 2439 C CA A LYS A 1 344 ? 26.010 31.407 5.693 0.70 6.00 312 LYS A CA 1
ATOM 2440 C CA B LYS A 1 344 ? 26.028 31.394 5.683 0.30 5.34 312 LYS A CA 1
ATOM 2441 C C A LYS A 1 344 ? 26.239 32.465 4.592 0.70 5.15 312 LYS A C 1
ATOM 2442 C C B LYS A 1 344 ? 26.258 32.450 4.588 0.30 5.02 312 LYS A C 1
ATOM 2443 O O A LYS A 1 344 ? 26.633 33.598 4.861 0.70 5.64 312 LYS A O 1
ATOM 2444 O O B LYS A 1 344 ? 26.648 33.585 4.883 0.30 5.22 312 LYS A O 1
ATOM 2455 N N . ILE A 1 345 ? 26.029 32.048 3.325 1.00 4.94 313 ILE A N 1
ATOM 2456 C CA . ILE A 1 345 ? 26.084 32.950 2.199 1.00 5.04 313 ILE A CA 1
ATOM 2457 C C . ILE A 1 345 ? 25.147 34.135 2.360 1.00 4.45 313 ILE A C 1
ATOM 2458 O O . ILE A 1 345 ? 25.486 35.31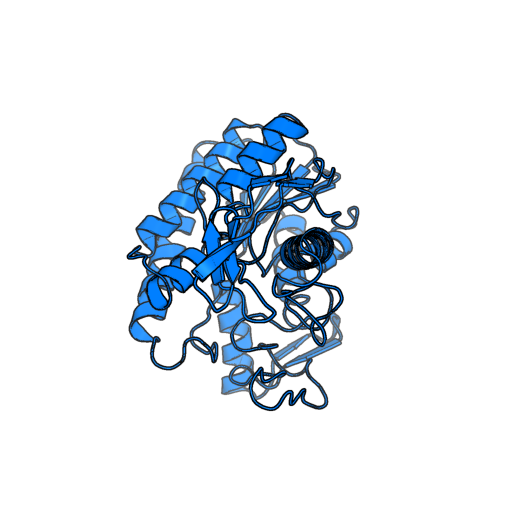0 2.162 1.00 4.90 313 ILE A O 1
ATOM 2463 N N . MET A 1 346 ? 23.913 33.826 2.788 1.00 4.70 314 MET A N 1
ATOM 2464 C CA . MET A 1 346 ? 22.910 34.873 3.026 1.00 4.60 314 MET A CA 1
ATOM 2465 C C . MET A 1 346 ? 23.396 35.837 4.128 1.00 4.83 314 MET A C 1
ATOM 2466 O O . MET A 1 346 ? 23.301 37.063 3.959 1.00 5.59 314 MET A O 1
ATOM 2471 N N . ALA A 1 347 ? 23.853 35.286 5.225 1.00 5.03 315 ALA A N 1
ATOM 2472 C CA . ALA A 1 347 ? 24.345 36.101 6.332 1.00 5.02 315 ALA A CA 1
ATOM 2473 C C . ALA A 1 347 ? 25.469 36.975 5.921 1.00 5.42 315 ALA A C 1
ATOM 2474 O O . ALA A 1 347 ? 25.564 38.125 6.396 1.00 6.23 315 ALA A O 1
ATOM 2476 N N . LYS A 1 348 ? 26.434 36.458 5.140 1.00 5.60 316 LYS A N 1
ATOM 2477 C CA . LYS A 1 348 ? 27.567 37.317 4.732 1.00 6.33 316 LYS A CA 1
ATOM 2478 C C . LYS A 1 348 ? 27.080 38.456 3.893 1.00 6.47 316 LYS A C 1
ATOM 2479 O O . LYS A 1 348 ? 27.521 39.623 4.099 1.00 6.36 316 LYS A O 1
ATOM 2485 N N . GLU A 1 349 ? 26.145 38.242 2.977 1.00 5.97 317 GLU A N 1
ATOM 2486 C CA . GLU A 1 349 ? 25.610 39.330 2.187 1.00 6.82 317 GLU A CA 1
ATOM 2487 C C . GLU A 1 349 ? 24.935 40.347 3.051 1.00 6.56 317 GLU A C 1
ATOM 2488 O O . GLU A 1 349 ? 25.130 41.552 2.887 1.00 7.21 317 GLU A O 1
ATOM 2494 N N . ALA A 1 350 ? 24.031 39.914 3.915 1.00 6.46 318 ALA A N 1
ATOM 2495 C CA . ALA A 1 350 ? 23.276 40.861 4.780 1.00 6.63 318 ALA A CA 1
ATOM 2496 C C . ALA A 1 350 ? 24.211 41.626 5.709 1.00 7.10 318 ALA A C 1
ATOM 2497 O O . ALA A 1 350 ? 24.095 42.847 5.835 1.00 7.04 318 ALA A O 1
ATOM 2499 N N . ALA A 1 351 ? 25.166 40.950 6.285 1.00 6.20 319 ALA A N 1
ATOM 2500 C CA . ALA A 1 351 ? 26.148 41.631 7.133 1.00 7.21 319 ALA A CA 1
ATOM 2501 C C . ALA A 1 351 ? 26.915 42.617 6.367 1.00 7.04 319 ALA A C 1
ATOM 2502 O O . ALA A 1 351 ? 27.237 43.690 6.898 1.00 8.57 319 ALA A O 1
ATOM 2504 N N A SER A 1 352 ? 27.248 42.312 5.118 0.70 6.74 320 SER A N 1
ATOM 2505 N N B SER A 1 352 ? 27.279 42.332 5.125 0.30 6.33 320 SER A N 1
ATOM 2506 C CA A SER A 1 352 ? 28.067 43.205 4.293 0.70 6.88 320 SER A CA 1
ATOM 2507 C CA B SER A 1 352 ? 28.114 43.261 4.345 0.30 5.93 320 SER A CA 1
ATOM 2508 C C A SER A 1 352 ? 27.390 44.549 4.178 0.70 7.52 320 SER A C 1
ATOM 2509 C C B SER A 1 352 ? 27.411 44.585 3.992 0.30 6.58 320 SER A C 1
ATOM 2510 O O A SER A 1 352 ? 28.031 45.606 4.256 0.70 6.78 320 SER A O 1
ATOM 2511 O O B SER A 1 352 ? 28.050 45.678 3.774 0.30 5.90 320 SER A O 1
ATOM 2516 N N . LEU A 1 353 ? 26.077 44.532 3.947 1.00 6.96 321 LEU A N 1
ATOM 2517 C CA . LEU A 1 353 ? 25.299 45.755 3.779 1.00 7.17 321 LEU A CA 1
ATOM 2518 C C . LEU A 1 353 ? 25.376 46.586 4.993 1.00 7.58 321 LEU A C 1
ATOM 2519 O O . LEU A 1 353 ? 25.576 47.850 4.937 1.00 8.00 321 LEU A O 1
ATOM 2524 N N . VAL A 1 354 ? 25.239 46.052 6.174 1.00 6.53 322 VAL A N 1
ATOM 2525 C CA . VAL A 1 354 ? 25.275 46.776 7.411 1.00 8.10 322 VAL A CA 1
ATOM 2526 C C . VAL A 1 354 ? 26.687 47.333 7.647 1.00 8.77 322 VAL A C 1
ATOM 2527 O O . VAL A 1 354 ? 26.838 48.524 7.977 1.00 9.66 322 VAL A O 1
ATOM 2531 N N . ILE A 1 355 ? 27.705 46.540 7.500 1.00 8.00 323 ILE A N 1
ATOM 2532 C CA . ILE A 1 355 ? 29.101 46.930 7.710 1.00 8.04 323 ILE A CA 1
ATOM 2533 C C . ILE A 1 355 ? 29.394 48.073 6.746 1.00 8.30 323 ILE A C 1
ATOM 2534 O O . ILE A 1 355 ? 30.199 49.001 7.118 1.00 10.60 323 ILE A O 1
ATOM 2539 N N . SER A 1 356 ? 28.936 48.080 5.539 1.00 8.25 324 SER A N 1
ATOM 2540 C CA . SER A 1 356 ?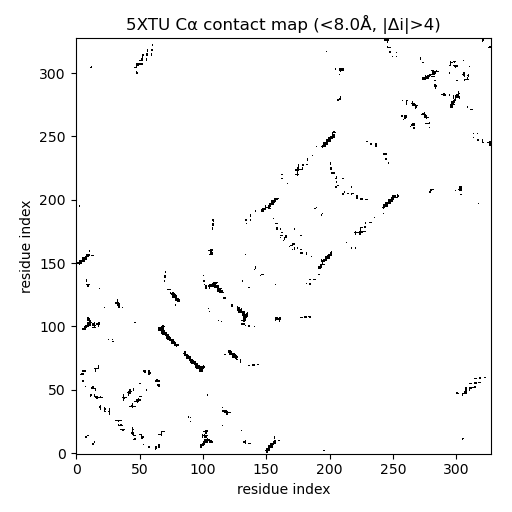 29.296 49.077 4.534 1.00 9.15 324 SER A CA 1
ATOM 2541 C C . SER A 1 356 ? 28.267 50.254 4.643 1.00 8.78 324 SER A C 1
ATOM 2542 O O . SER A 1 356 ? 28.328 51.140 3.756 1.00 10.47 324 SER A O 1
ATOM 2545 N N . GLY A 1 357 ? 27.386 50.276 5.613 1.00 8.97 325 GLY A N 1
ATOM 2546 C CA . GLY A 1 357 ? 26.402 51.428 5.669 1.00 8.75 325 GLY A CA 1
ATOM 2547 C C . GLY A 1 357 ? 25.566 51.609 4.467 1.00 8.97 325 GLY A C 1
ATOM 2548 O O . GLY A 1 357 ? 25.162 52.747 4.110 1.00 9.10 325 GLY A O 1
ATOM 2549 N N . ARG A 1 358 ? 25.216 50.510 3.742 1.00 7.37 326 ARG A N 1
ATOM 2550 C CA . ARG A 1 358 ? 24.571 50.568 2.467 1.00 7.50 326 ARG A CA 1
ATOM 2551 C C . ARG A 1 358 ? 23.093 50.639 2.690 1.00 7.53 326 ARG A C 1
ATOM 2552 O O . ARG A 1 358 ? 22.390 49.618 2.536 1.00 9.11 326 ARG A O 1
ATOM 2560 N N . THR A 1 359 ? 22.607 51.792 2.957 1.00 7.77 327 THR A N 1
ATOM 2561 C CA . THR A 1 359 ? 21.210 52.048 3.283 1.00 9.20 327 THR A CA 1
ATOM 2562 C C . THR A 1 359 ? 20.425 52.568 2.142 1.00 9.56 327 THR A C 1
ATOM 2563 O O . THR A 1 359 ? 21.005 53.035 1.142 1.00 9.67 327 THR A O 1
ATOM 2567 N N . LEU A 1 360 ? 19.106 52.497 2.196 1.00 8.88 328 LEU A N 1
ATOM 2568 C CA . LEU A 1 360 ? 18.226 53.206 1.344 1.00 9.08 328 LEU A CA 1
ATOM 2569 C C . LEU A 1 360 ? 18.205 54.729 1.742 1.00 11.32 328 LEU A C 1
ATOM 2570 O O . LEU A 1 360 ? 17.548 55.368 0.810 1.00 11.24 328 LEU A O 1
#

Secondary structure (DSSP, 8-state):
---SEEEEEESTTT-SSHHHHHHHHHHHHTTS-BPPSS-TTSSTTSSSSS--HHHHHHHHHT-PPP-B-B--EEEEEEEE-TTS-EEEEEEEE--B--SB---TTPPSSSSEE----B-TT-EEEE----EE-HHHHHHHHHHHH-S--SSEEEEEE--HHHHHHHHHSS----HHHHHHHHHHHHHHHHHTT--EEEEE-----TT-GGGTT-HHHHHHHHHHHHHHHHHHHHHHHHH-TTSEEEEE-HHHHHHHHHHHHHHHS-EEETTTTEEE-BSSS-SB-TTT--B-S-GGGBSBSSSSSBPHHHHHHHHHHHHHHHHTT---

Nearest PDB structures (foldseek):
  5xtu-assembly1_A  TM=1.003E+00  e=3.423E-72  Photobacterium sp. J15(2011)
  8hwp-assembly1_A  TM=9.988E-01  e=4.031E-68  Photobacterium sp. J15
  6ur1-assembly2_B  TM=8.333E-01  e=5.054E-16  Pseudomonas aeruginosa PAO1
  6uqz-assembly2_B  TM=8.124E-01  e=5.054E-16  Pseudomonas aeruginosa PAO1
  8d90-assembly2_B  TM=8.126E-01  e=7.655E-16  Pseudomonas aeruginosa PAO1

InterPro domains:
  IPR001087 GDSL lipase/esterase [PF00657] (25-336)
  IPR036514 SGNH hydrolase superfamily [G3DSA:3.40.50.1110] (15-343)

Sequence (328 aa):
AEFDRITNFGDSLSDIGNKHMITVDMNQATSGKIGIRADKPNFDDGRFSNGPVWTEYLAGFLAKPAPVRGHGEIDSQVVLKDQAGKQITTYHYHHNALPGTNWAVGGAMMSGLGNFLDIDAANGFTAKSGLDVLTNTGQQIKLRIANKGQFTGNELVSYMSGTNNLWFTLFGDLDQTGNKAAGFALTDIETLIDAGAKQVLAANIPDFVDAPWFAGQQKKTTRFIQSHNQALKAGLDQLAAAHPDVEEIYYFDAFDLFNKVSNEVKTKGKYQDKELAITLTNVTGEAYSYATGKVIAQPNRRNLFWDGLHPTTAMHKKIMAKEAASSLVISGRTL

Solvent-accessible surface area: 13728 Å² total; per-residue (Å²): 127,93,9,64,114,10,4,2,0,0,1,11,3,0,1,16,2,2,8,31,74,10,0,49,44,0,32,134,38,0,86,32,23,3,21,62,56,5,68,184,60,5,83,102,2,31,16,0,33,3,42,0,1,2,35,37,0,3,55,78,17,90,45,91,73,16,86,56,0,20,4,117,13,83,15,91,0,20,0,64,45,182,86,38,135,100,54,79,60,115,4,79,67,103,40,46,106,6,32,1,7,0,4,1,6,0,31,4,7,121,29,74,16,114,26,7,78,24,30,112,69,37,88,47,113,58,11,3,73,13,2,23,7,0,3,27,1,0,121,43,15,42,81,72,88,32,117,11,109,16,54,5,0,0,0,2,3,4,0,6,14,0,0,58,35,11,28,90,37,152,52,138,28,85,2,82,119,0,0,30,67,0,35,84,4,0,72,56,0,10,102,7,20,0,67,14,0,0,0,2,3,1,1,18,0,56,37,2,35,82,0,68,73,56,84,174,82,1,73,152,8,4,98,26,0,14,119,28,2,68,43,10,0,60,126,18,13,85,69,43,112,88,7,65,1,4,28,0,52,0,62,73,8,0,46,94,0,11,68,64,13,111,105,153,41,101,36,77,20,171,129,18,88,8,32,0,70,52,4,80,24,51,1,17,23,119,96,103,53,123,62,40,95,116,25,47,79,5,2,2,5,1,0,7,18,0,0,12,4,0,0,46,5,0,0,63,50,0,2,48,23,8,125,75,47,168,53,70

Radius of gyration: 19.39 Å; Cα contacts (8 Å, |Δi|>4): 764; chains: 1; bounding box: 52×53×46 Å

Organism: NCBI:txid1109422

B-factor: mean 12.82, std 8.56, range [3.74, 66.98]

Foldseek 3Di:
DQAAAAFEFEALLQDQAPQQVVQVLVCVQVVHWWDGPQDPPRDNRHPANDDHLQQLLCVLVVHDGWDEWDAKFWWWWWKAAPVRDIDTTTDIDHTDDTRYHYYHLAAQAWDFAADIATDPRIGTDDTRRRHTHRLNSVVRCCVVPNFDASNYEYEYEHHPNQLVCCVVNDDPDALLNSLVSSLVSVVVNVVRPHAHYEYEADAQLLQQQVCVVVNVRVVRNRVNNVVNNVVSQVVVCVVCVSHFYFYQHNHVLLVVQVVCLVPPQWDDDVVLPAIAREERDACAEPVPSHHDDDRRNYQHPYRGHGHVNVSSVSSVSSSVRVVVSVGD